Protein AF-A0A4Z1HE55-F1 (afdb_monomer_lite)

Structure (mmCIF, N/CA/C/O backbone):
data_AF-A0A4Z1HE55-F1
#
_entry.id   AF-A0A4Z1HE55-F1
#
loop_
_atom_site.group_PDB
_atom_site.id
_atom_site.type_symbol
_atom_site.label_atom_id
_atom_site.label_alt_id
_atom_site.label_comp_id
_atom_site.label_asym_id
_atom_site.label_entity_id
_atom_site.label_seq_id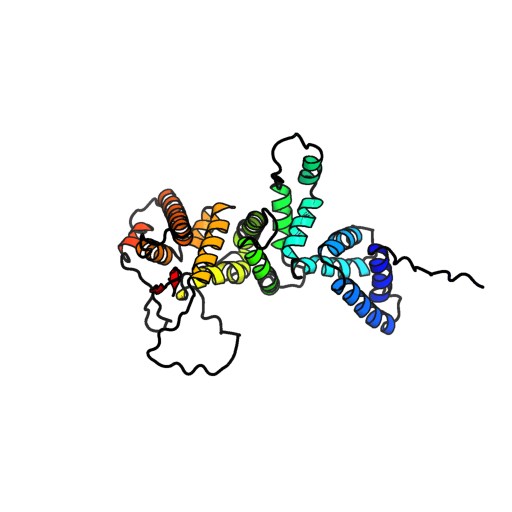
_atom_site.pdbx_PDB_ins_code
_atom_site.Cartn_x
_atom_site.Cartn_y
_atom_site.Cartn_z
_atom_site.occupancy
_atom_site.B_iso_or_equiv
_atom_site.auth_seq_id
_atom_site.auth_comp_id
_atom_site.auth_asym_id
_atom_site.auth_atom_id
_atom_site.pdbx_PDB_model_num
ATOM 1 N N . MET A 1 1 ? -63.842 1.665 11.782 1.00 36.66 1 MET A N 1
ATOM 2 C CA . MET A 1 1 ? -62.746 0.787 11.315 1.00 36.66 1 MET A CA 1
ATOM 3 C C . MET A 1 1 ? -61.442 1.385 11.819 1.00 36.66 1 MET A C 1
ATOM 5 O O . MET A 1 1 ? -61.295 2.591 11.666 1.00 36.66 1 MET A O 1
ATOM 9 N N . PRO A 1 2 ? -60.587 0.616 12.509 1.00 34.66 2 PRO A N 1
ATOM 10 C CA . PRO A 1 2 ? -59.505 1.168 13.316 1.00 34.66 2 PRO A CA 1
ATOM 11 C C . PRO A 1 2 ? -58.275 1.551 12.484 1.00 34.66 2 PRO A C 1
ATOM 13 O O . PRO A 1 2 ? -57.963 0.926 11.470 1.00 34.66 2 PRO A O 1
ATOM 16 N N . GLU A 1 3 ? -57.588 2.583 12.969 1.00 33.12 3 GLU A N 1
ATOM 17 C CA . GLU A 1 3 ? -56.301 3.097 12.512 1.00 33.12 3 GLU A CA 1
ATOM 18 C C . GLU A 1 3 ? -55.190 2.052 12.688 1.00 33.12 3 GLU A C 1
ATOM 20 O O . GLU A 1 3 ? -54.968 1.523 13.777 1.00 33.12 3 GLU A O 1
ATOM 25 N N . LYS A 1 4 ? -54.437 1.781 11.618 1.00 32.84 4 LYS A N 1
ATOM 26 C CA . LYS A 1 4 ? -53.148 1.085 11.703 1.00 32.84 4 LYS A CA 1
ATOM 27 C C . LYS A 1 4 ? -52.066 2.110 12.044 1.00 32.84 4 LYS A C 1
ATOM 29 O O . LYS A 1 4 ? -51.506 2.748 11.155 1.00 32.84 4 LYS A O 1
ATOM 34 N N . GLN A 1 5 ? -51.753 2.240 13.331 1.00 34.44 5 GLN A N 1
ATOM 35 C CA . GLN A 1 5 ? -50.502 2.849 13.781 1.00 34.44 5 GLN A CA 1
ATOM 36 C C . GLN A 1 5 ? -49.330 1.979 13.310 1.00 34.44 5 GLN A C 1
ATOM 38 O O . GLN A 1 5 ? -49.052 0.905 13.841 1.00 34.44 5 GLN A O 1
ATOM 43 N N . SER A 1 6 ? -48.648 2.441 12.264 1.00 32.62 6 SER A N 1
ATOM 44 C CA . SER A 1 6 ? -47.339 1.934 11.863 1.00 32.62 6 SER A CA 1
ATOM 45 C C . SER A 1 6 ? -46.313 2.387 12.903 1.00 32.62 6 SER A C 1
ATOM 47 O O . SER A 1 6 ? -45.749 3.476 12.780 1.00 32.62 6 SER A O 1
ATOM 49 N N . ASN A 1 7 ? -46.050 1.547 13.906 1.00 32.25 7 ASN A N 1
ATOM 50 C CA . ASN A 1 7 ? -44.897 1.676 14.797 1.00 32.25 7 ASN A CA 1
ATOM 51 C C . ASN A 1 7 ? -43.603 1.561 13.976 1.00 32.25 7 ASN A C 1
ATOM 53 O O . ASN A 1 7 ? -43.035 0.485 13.816 1.00 32.25 7 ASN A O 1
ATOM 57 N N . ARG A 1 8 ? -43.133 2.688 13.434 1.00 35.72 8 ARG A N 1
ATOM 58 C CA . ARG A 1 8 ? -41.744 2.848 13.006 1.00 35.72 8 ARG A CA 1
ATOM 59 C C . ARG A 1 8 ? -40.913 2.978 14.276 1.00 35.72 8 ARG A C 1
ATOM 61 O O . ARG A 1 8 ? -40.770 4.073 14.808 1.00 35.72 8 ARG A O 1
ATOM 68 N N . THR A 1 9 ? -40.394 1.864 14.780 1.00 37.69 9 THR A N 1
ATOM 69 C CA . THR A 1 9 ? -39.290 1.874 15.741 1.00 37.69 9 THR A CA 1
ATOM 70 C C . THR A 1 9 ? -38.127 2.612 15.087 1.00 37.69 9 THR A C 1
ATOM 72 O O . THR A 1 9 ? -37.458 2.087 14.198 1.00 37.69 9 THR A O 1
ATOM 75 N N . ALA A 1 10 ? -37.941 3.880 15.456 1.00 48.34 10 ALA A N 1
ATOM 76 C CA . ALA A 1 10 ? -36.788 4.659 15.041 1.00 48.34 10 ALA A CA 1
ATOM 77 C C . ALA A 1 10 ? -35.549 3.923 15.557 1.00 48.34 10 ALA A C 1
ATOM 79 O O . ALA A 1 10 ? -35.371 3.786 16.767 1.00 48.34 10 ALA A O 1
ATOM 80 N N . GLN A 1 11 ? -34.749 3.365 14.647 1.00 51.00 11 GLN A N 1
ATOM 81 C CA . GLN A 1 11 ? -33.515 2.699 15.040 1.00 51.00 11 GLN A CA 1
ATOM 82 C C . GLN A 1 11 ? -32.640 3.711 15.790 1.00 51.00 11 GLN A C 1
ATOM 84 O O . GLN A 1 11 ? -32.494 4.841 15.310 1.00 51.00 11 GLN A O 1
ATOM 89 N N . PRO A 1 12 ? -32.085 3.343 16.957 1.00 67.81 12 PRO A N 1
ATOM 90 C CA . PRO A 1 12 ? -31.245 4.255 17.713 1.00 67.81 12 PRO A CA 1
ATOM 91 C C . PRO A 1 12 ? -30.028 4.676 16.871 1.00 67.81 12 PRO A C 1
ATOM 93 O O . PRO A 1 12 ? -29.576 3.890 16.027 1.00 67.81 12 PRO A O 1
ATOM 96 N N . PRO A 1 13 ? -29.495 5.896 17.068 1.00 85.75 13 PRO A N 1
ATOM 97 C CA . PRO A 1 13 ? -28.251 6.342 16.449 1.00 85.75 13 PRO A CA 1
ATOM 98 C C . PRO A 1 13 ? -27.149 5.282 16.557 1.00 85.75 13 PRO A C 1
ATOM 100 O O . PRO A 1 13 ? -27.049 4.580 17.560 1.00 85.75 13 PRO A O 1
ATOM 103 N N . LEU A 1 14 ? -26.287 5.173 15.541 1.00 89.19 14 LEU A N 1
ATOM 104 C CA . LEU A 1 14 ? -25.242 4.139 15.498 1.00 89.19 14 LEU A CA 1
ATOM 105 C C . LEU A 1 14 ? -24.336 4.166 16.745 1.00 89.19 14 LEU A C 1
ATOM 107 O O . LEU A 1 14 ? -23.939 3.119 17.242 1.00 89.19 14 LEU A O 1
ATOM 111 N N . VAL A 1 15 ? -24.068 5.358 17.286 1.00 90.88 15 VAL A N 1
ATOM 112 C CA . VAL A 1 15 ? -23.332 5.554 18.547 1.00 90.88 15 VAL A CA 1
ATOM 113 C C . VAL A 1 15 ? -24.008 4.820 19.710 1.00 90.88 15 VAL A C 1
ATOM 115 O O . VAL A 1 15 ? -23.344 4.090 20.443 1.00 90.88 15 VAL A O 1
ATOM 118 N N . ASP A 1 16 ? -25.325 4.960 19.845 1.00 90.25 16 ASP A N 1
ATOM 119 C CA . ASP A 1 16 ? -26.099 4.358 20.932 1.00 90.25 16 ASP A CA 1
ATOM 120 C C . ASP A 1 16 ? -26.166 2.833 20.787 1.00 90.25 16 ASP A C 1
ATOM 122 O O . ASP A 1 16 ? -26.069 2.115 21.782 1.00 90.25 16 ASP A O 1
ATOM 126 N N . GLN A 1 17 ? -26.230 2.325 19.550 1.00 91.00 17 GLN A N 1
ATOM 127 C CA . GLN A 1 17 ? -26.130 0.886 19.274 1.00 91.00 17 GLN A CA 1
ATOM 128 C C . GLN A 1 17 ? -24.781 0.317 19.732 1.00 91.00 17 GLN A C 1
ATOM 130 O O . GLN A 1 17 ? -24.746 -0.710 20.410 1.00 91.00 17 GLN A O 1
ATOM 135 N N . PHE A 1 18 ? -23.675 1.003 19.419 1.00 91.38 18 PHE A N 1
ATOM 136 C CA . PHE A 1 18 ? -22.338 0.599 19.866 1.00 91.38 18 PHE A CA 1
ATOM 137 C C . PHE A 1 18 ? -22.200 0.619 21.390 1.00 91.38 18 PHE A C 1
ATOM 139 O O . PHE A 1 18 ? -21.571 -0.277 21.950 1.00 91.38 18 PHE A O 1
ATOM 146 N N . LEU A 1 19 ? -22.794 1.601 22.070 1.00 92.00 19 LEU A N 1
ATOM 147 C CA . LEU A 1 19 ? -22.779 1.673 23.532 1.00 92.00 19 LEU A CA 1
ATOM 148 C C . LEU A 1 19 ? -23.608 0.552 24.169 1.00 92.00 19 LEU A C 1
ATOM 150 O O . LEU A 1 19 ? -23.139 -0.100 25.101 1.00 92.00 19 LEU A O 1
ATOM 154 N N . GLN A 1 20 ? -24.815 0.300 23.658 1.00 91.31 20 GLN A N 1
ATOM 155 C CA . GLN A 1 20 ? -25.715 -0.721 24.192 1.00 91.31 20 GLN A CA 1
ATOM 156 C C . GLN A 1 20 ? -25.152 -2.133 23.993 1.00 91.31 20 GLN A C 1
ATOM 158 O O . GLN A 1 20 ? -25.013 -2.886 24.959 1.00 91.31 20 GLN A O 1
ATOM 163 N N . ILE A 1 21 ? -24.794 -2.481 22.754 1.00 92.06 21 ILE A N 1
ATOM 164 C CA . ILE A 1 21 ? -24.261 -3.807 22.411 1.00 92.06 21 ILE A CA 1
ATOM 165 C C . ILE A 1 21 ? -22.859 -3.976 23.003 1.00 92.06 21 ILE A C 1
ATOM 167 O O . ILE A 1 21 ? -22.543 -5.027 23.554 1.00 92.06 21 ILE A O 1
ATOM 171 N N . GLY A 1 22 ? -22.035 -2.924 22.970 1.00 90.81 22 GLY A N 1
ATOM 172 C CA . GLY A 1 22 ? -20.707 -2.926 23.578 1.00 90.81 22 GLY A CA 1
ATOM 173 C C . GLY A 1 22 ? -20.751 -3.192 25.081 1.00 90.81 22 GLY A C 1
ATOM 174 O O . GLY A 1 22 ? -19.957 -3.989 25.579 1.00 90.81 22 GLY A O 1
ATOM 175 N N . LYS A 1 23 ? -21.715 -2.603 25.803 1.00 91.56 23 LYS A N 1
ATOM 176 C CA . LYS A 1 23 ? -21.931 -2.922 27.217 1.00 91.56 23 LYS A CA 1
ATOM 177 C C . LYS A 1 23 ? -22.307 -4.385 27.405 1.00 91.56 23 LYS A C 1
ATOM 179 O O . LYS A 1 23 ? -21.639 -5.079 28.159 1.00 91.56 23 LYS A O 1
ATOM 184 N N . ALA A 1 24 ? -23.295 -4.878 26.664 1.00 90.94 24 ALA A N 1
ATOM 185 C CA . ALA A 1 24 ? -23.709 -6.276 26.750 1.00 90.94 24 ALA A CA 1
ATOM 186 C C . ALA A 1 24 ? -22.567 -7.275 26.444 1.00 90.94 24 ALA A C 1
ATOM 188 O O . ALA A 1 24 ? -22.500 -8.343 27.048 1.00 90.94 24 ALA A O 1
ATOM 189 N N . ALA A 1 25 ? -21.645 -6.915 25.547 1.00 91.56 25 ALA A N 1
ATOM 190 C CA . ALA A 1 25 ? -20.557 -7.774 25.079 1.00 91.56 25 ALA A CA 1
ATOM 191 C C . ALA A 1 25 ? -19.297 -7.782 25.968 1.00 91.56 25 ALA A C 1
ATOM 193 O O . ALA A 1 25 ? -18.561 -8.777 25.983 1.00 91.56 25 ALA A O 1
ATOM 194 N N . PHE A 1 26 ? -19.004 -6.679 26.667 1.00 92.00 26 PHE A N 1
ATOM 195 C CA . PHE A 1 26 ? -17.701 -6.480 27.318 1.00 92.00 26 PHE A CA 1
ATOM 196 C C . PHE A 1 26 ? -17.766 -6.051 28.790 1.00 92.00 26 PHE A C 1
ATOM 198 O O . PHE A 1 26 ? -16.720 -6.047 29.442 1.00 92.00 26 PHE A O 1
ATOM 205 N N . ASP A 1 27 ? -18.946 -5.743 29.332 1.00 91.81 27 ASP A N 1
ATOM 206 C CA . ASP A 1 27 ? -19.104 -5.399 30.748 1.00 91.81 27 ASP A CA 1
ATOM 207 C C . ASP A 1 27 ? -18.771 -6.618 31.641 1.00 91.81 27 ASP A C 1
ATOM 209 O O . ASP A 1 27 ? -19.339 -7.701 31.445 1.00 91.81 27 ASP A O 1
ATOM 213 N N . PRO A 1 28 ? -17.830 -6.501 32.600 1.00 90.00 28 PRO A N 1
ATOM 214 C CA . PRO A 1 28 ? -17.488 -7.579 33.525 1.00 90.00 28 PRO A CA 1
ATOM 215 C C . PRO A 1 28 ? -18.639 -8.052 34.419 1.00 90.00 28 PRO A C 1
ATOM 217 O O . PRO A 1 28 ? -18.587 -9.185 34.892 1.00 90.00 28 PRO A O 1
ATOM 220 N N . GLU A 1 29 ? -19.652 -7.213 34.653 1.00 90.94 29 GLU A N 1
ATOM 221 C CA . GLU A 1 29 ? -20.776 -7.519 35.548 1.00 90.94 29 GLU A CA 1
ATOM 222 C C . GLU A 1 29 ? -21.848 -8.406 34.891 1.00 90.94 29 GLU A C 1
ATOM 224 O O . GLU A 1 29 ? -22.712 -8.961 35.572 1.00 90.94 29 GLU A O 1
ATOM 229 N N . ILE A 1 30 ? -21.802 -8.567 33.565 1.00 90.06 30 ILE A N 1
ATOM 230 C CA . ILE A 1 30 ? -22.794 -9.326 32.797 1.00 90.06 30 ILE A CA 1
ATOM 231 C C . ILE A 1 30 ? -22.394 -10.813 32.708 1.00 90.06 30 ILE A C 1
ATOM 233 O O . ILE A 1 30 ? -21.218 -11.117 32.486 1.00 90.06 30 ILE A O 1
ATOM 237 N N . PRO A 1 31 ? -23.351 -11.764 32.819 1.00 92.44 31 PRO A N 1
ATOM 238 C CA . PRO A 1 31 ? -23.066 -13.196 32.703 1.00 92.44 31 PRO A CA 1
ATOM 239 C C . PRO A 1 31 ? -22.387 -13.590 31.383 1.00 92.44 31 PRO A C 1
ATOM 241 O O . PRO A 1 31 ? -22.786 -13.138 30.310 1.00 92.44 31 PRO A O 1
ATOM 244 N N . GLU A 1 32 ? -21.418 -14.512 31.449 1.00 88.31 32 GLU A N 1
ATOM 245 C CA . GLU A 1 32 ? -20.580 -14.911 30.304 1.00 88.31 32 GLU A CA 1
ATOM 246 C C . GLU A 1 32 ? -21.374 -15.389 29.082 1.00 88.31 32 GLU A C 1
ATOM 248 O O . GLU A 1 32 ? -21.048 -15.023 27.955 1.00 88.31 32 GLU A O 1
ATOM 253 N N . ALA A 1 33 ? -22.452 -16.148 29.293 1.00 88.19 33 ALA A N 1
ATOM 254 C CA . ALA A 1 33 ? -23.300 -16.633 28.204 1.00 88.19 33 ALA A CA 1
ATOM 255 C C . ALA A 1 33 ? -23.904 -15.479 27.380 1.00 88.19 33 ALA A C 1
ATOM 257 O O . ALA A 1 33 ? -23.914 -15.528 26.150 1.00 88.19 33 ALA A O 1
ATOM 258 N N . THR A 1 34 ? -24.345 -14.412 28.052 1.00 88.75 34 THR A N 1
ATOM 259 C CA . THR A 1 34 ? -24.868 -13.205 27.401 1.00 88.75 34 THR A CA 1
ATOM 260 C C . THR A 1 34 ? -23.749 -12.435 26.705 1.00 88.75 34 THR A C 1
ATOM 262 O O . THR A 1 34 ? -23.940 -11.976 25.582 1.00 88.75 34 THR A O 1
ATOM 265 N N . ARG A 1 35 ? -22.554 -12.356 27.310 1.00 89.56 35 ARG A N 1
ATOM 266 C CA . ARG A 1 35 ? -21.398 -11.676 26.698 1.00 89.56 35 ARG A CA 1
ATOM 267 C C . ARG A 1 35 ? -20.973 -12.321 25.387 1.00 89.56 35 ARG A C 1
ATOM 269 O O . ARG A 1 35 ? -20.704 -11.606 24.426 1.00 89.56 35 ARG A O 1
ATOM 276 N N . ILE A 1 36 ? -20.931 -13.653 25.324 1.00 89.38 36 ILE A N 1
ATOM 277 C CA . ILE A 1 36 ? -20.577 -14.381 24.096 1.00 89.38 36 ILE A CA 1
ATOM 278 C C . ILE A 1 36 ? -21.577 -14.053 22.980 1.00 89.38 36 ILE A C 1
ATOM 280 O O . ILE A 1 36 ? -21.164 -13.671 21.885 1.00 89.38 36 ILE A O 1
ATOM 284 N N . GLN A 1 37 ? -22.880 -14.115 23.267 1.00 91.38 37 GLN A N 1
ATOM 285 C CA . GLN A 1 37 ? -23.918 -13.773 22.293 1.00 91.38 37 GLN A CA 1
ATOM 286 C C . GLN A 1 37 ? -23.811 -12.311 21.833 1.00 91.38 37 GLN A C 1
ATOM 288 O O . GLN A 1 37 ? -23.800 -12.028 20.634 1.00 91.38 37 GLN A O 1
ATOM 293 N N . SER A 1 38 ? -23.651 -11.374 22.767 1.00 90.88 38 SER A N 1
ATOM 294 C CA . SER A 1 38 ? -23.535 -9.952 22.441 1.00 90.88 38 SER A CA 1
ATOM 295 C C . SER A 1 38 ? -22.227 -9.599 21.726 1.00 90.88 38 SER A C 1
ATOM 297 O O . SER A 1 38 ? -22.196 -8.628 20.974 1.00 90.88 38 SER A O 1
ATOM 299 N N . ARG A 1 39 ? -21.155 -10.392 21.867 1.00 92.19 39 ARG A N 1
ATOM 300 C CA . ARG A 1 39 ? -19.946 -10.255 21.032 1.00 92.19 39 ARG A CA 1
ATOM 301 C C . ARG A 1 39 ? -20.218 -10.597 19.571 1.00 92.19 39 ARG A C 1
ATOM 303 O O . ARG A 1 39 ? -19.709 -9.906 18.692 1.00 92.19 39 ARG A O 1
ATOM 310 N N . HIS A 1 40 ? -21.034 -11.614 19.299 1.00 92.94 40 HIS A N 1
ATOM 311 C CA . HIS A 1 40 ? -21.468 -11.898 17.931 1.00 92.94 40 HIS A CA 1
ATOM 312 C C . HIS A 1 40 ? -22.310 -10.749 17.366 1.00 92.94 40 HIS A C 1
ATOM 314 O O . HIS A 1 40 ? -22.080 -10.322 16.239 1.00 92.94 40 HIS A O 1
ATOM 320 N N . GLU A 1 41 ? -23.221 -10.184 18.160 1.00 92.56 41 GLU A N 1
ATOM 321 C CA . GLU A 1 41 ? -24.002 -9.005 17.758 1.00 92.56 41 GLU A CA 1
ATOM 322 C C . GLU A 1 41 ? -23.120 -7.773 17.511 1.00 92.56 41 GLU A C 1
ATOM 324 O O . GLU A 1 41 ? -23.339 -7.041 16.547 1.00 92.56 41 GLU A O 1
ATOM 329 N N . PHE A 1 42 ? -22.084 -7.574 18.330 1.00 93.19 42 PHE A N 1
ATOM 330 C CA . PHE A 1 42 ? -21.103 -6.505 18.158 1.00 93.19 42 PHE A CA 1
ATOM 331 C C . PHE A 1 42 ? -20.327 -6.648 16.842 1.00 93.19 42 PHE A C 1
ATOM 333 O O . PHE A 1 42 ? -20.209 -5.685 16.083 1.00 93.19 42 PHE A O 1
ATOM 340 N N . ASN A 1 43 ? -19.853 -7.857 16.530 1.00 93.31 43 ASN A N 1
ATOM 341 C CA . ASN A 1 43 ? -19.163 -8.135 15.270 1.00 93.31 43 ASN A CA 1
ATOM 342 C C . ASN A 1 43 ? -20.099 -7.955 14.068 1.00 93.31 43 ASN A C 1
ATOM 344 O O . ASN A 1 43 ? -19.730 -7.290 13.101 1.00 93.31 43 ASN A O 1
ATOM 348 N N . ASN A 1 44 ? -21.345 -8.425 14.168 1.00 93.81 44 ASN A N 1
ATOM 349 C CA . ASN A 1 44 ? -22.362 -8.209 13.139 1.00 93.81 44 ASN A CA 1
ATOM 350 C C . ASN A 1 44 ? -22.637 -6.713 12.914 1.00 93.81 44 ASN A C 1
ATOM 352 O O . ASN A 1 44 ? -22.830 -6.280 11.778 1.00 93.81 44 ASN A O 1
ATOM 356 N N . LEU A 1 45 ? -22.646 -5.895 13.973 1.00 93.12 45 LEU A N 1
ATOM 357 C CA . LEU A 1 45 ? -22.811 -4.445 13.848 1.00 93.12 45 LEU A CA 1
ATOM 358 C C . LEU A 1 45 ? -21.657 -3.817 13.053 1.00 93.12 45 LEU A C 1
ATOM 360 O O . LEU A 1 45 ? -21.890 -2.938 12.221 1.00 93.12 45 LEU A O 1
ATOM 364 N N . ILE A 1 46 ? -20.424 -4.275 13.273 1.00 93.25 46 ILE A N 1
ATOM 365 C CA . ILE A 1 46 ? -19.250 -3.820 12.523 1.00 93.25 46 ILE A CA 1
ATOM 366 C C . ILE A 1 46 ? -19.358 -4.251 11.058 1.00 93.25 46 ILE A C 1
ATOM 368 O O . ILE A 1 46 ? -19.211 -3.416 10.165 1.00 93.25 46 ILE A O 1
ATOM 372 N N . GLU A 1 47 ? -19.635 -5.524 10.789 1.00 91.81 47 GLU A N 1
ATOM 373 C CA . GLU A 1 47 ? -19.692 -6.075 9.429 1.00 91.81 47 GLU A CA 1
ATOM 374 C C . GLU A 1 47 ? -20.770 -5.400 8.570 1.00 91.81 47 GLU A C 1
ATOM 376 O O . GLU A 1 47 ? -20.499 -5.027 7.427 1.00 91.81 47 GLU A O 1
ATOM 381 N N . ASN A 1 48 ? -21.944 -5.130 9.147 1.00 92.25 48 ASN A N 1
ATOM 382 C CA . ASN A 1 48 ? -23.082 -4.526 8.446 1.00 92.25 48 ASN A CA 1
ATOM 383 C C . ASN A 1 48 ? -22.932 -3.024 8.149 1.00 92.25 48 ASN A C 1
ATOM 385 O O . ASN A 1 48 ? -23.735 -2.454 7.407 1.00 92.25 48 ASN A O 1
ATOM 389 N N . ASN A 1 49 ? -21.928 -2.357 8.720 1.00 92.44 49 ASN A N 1
ATOM 390 C CA . ASN A 1 49 ? -21.688 -0.933 8.507 1.00 92.44 49 ASN A CA 1
ATOM 391 C C . ASN A 1 49 ? -20.427 -0.695 7.670 1.00 92.44 49 ASN A C 1
ATOM 393 O O . ASN A 1 49 ? -19.412 -1.369 7.834 1.00 92.44 49 ASN A O 1
ATOM 397 N N . SER A 1 50 ? -20.482 0.301 6.780 1.00 91.31 50 SER A N 1
ATOM 398 C CA . SER A 1 50 ? -19.325 0.701 5.975 1.00 91.31 50 SER A CA 1
ATOM 399 C C . SER A 1 50 ? -18.261 1.398 6.822 1.00 91.31 50 SER A C 1
ATOM 401 O O . SER A 1 50 ? -18.570 2.065 7.815 1.00 91.31 50 SER A O 1
ATOM 403 N N . THR A 1 51 ? -17.004 1.304 6.391 1.00 92.44 51 THR A N 1
ATOM 404 C CA . THR A 1 51 ? -15.863 1.926 7.071 1.00 92.44 51 THR A CA 1
ATOM 405 C C . THR A 1 51 ? -16.048 3.442 7.235 1.00 92.44 51 THR A C 1
ATOM 407 O O . THR A 1 51 ? -15.856 3.949 8.340 1.00 92.44 51 THR A O 1
ATOM 410 N N . LEU A 1 52 ? -16.566 4.148 6.217 1.00 88.69 52 LEU A N 1
ATOM 411 C CA . LEU A 1 52 ? -16.946 5.572 6.312 1.00 88.69 52 LEU A CA 1
ATOM 412 C C . LEU A 1 52 ? -17.933 5.900 7.446 1.00 88.69 52 LEU A C 1
ATOM 414 O O . LEU A 1 52 ? -17.830 6.963 8.053 1.00 88.69 52 LEU A O 1
ATOM 418 N N . LYS A 1 53 ? -18.903 5.021 7.740 1.00 90.75 53 LYS A N 1
ATOM 419 C CA . LYS A 1 53 ? -19.881 5.244 8.824 1.00 90.75 53 LYS A CA 1
ATOM 420 C C . LYS A 1 53 ? -19.297 4.924 10.196 1.00 90.75 53 LYS A C 1
ATOM 422 O O . LYS A 1 53 ? -19.641 5.577 11.179 1.00 90.75 53 LYS A O 1
ATOM 427 N N . LEU A 1 54 ? -18.431 3.916 10.261 1.00 93.25 54 LEU A N 1
ATOM 428 C CA . LEU A 1 54 ? -17.823 3.456 11.505 1.00 93.25 54 LEU A CA 1
ATOM 429 C C . LEU A 1 54 ? -16.739 4.402 12.009 1.00 93.25 54 LEU A C 1
ATOM 431 O O . LEU A 1 54 ? -16.663 4.633 13.213 1.00 93.25 54 LEU A O 1
ATOM 435 N N . MET A 1 55 ? -15.928 4.972 11.113 1.00 91.94 55 MET A N 1
ATOM 436 C CA . MET A 1 55 ? -14.771 5.784 11.499 1.00 91.94 55 MET A CA 1
ATOM 437 C C . MET A 1 55 ? -15.139 6.946 12.436 1.00 91.94 55 MET A C 1
ATOM 439 O O . MET A 1 55 ? -14.535 7.037 13.505 1.00 91.94 55 MET A O 1
ATOM 443 N N . PRO A 1 56 ? -16.141 7.801 12.128 1.00 91.69 56 PRO A N 1
ATOM 444 C CA . PRO A 1 56 ? -16.496 8.921 12.999 1.00 91.69 56 PRO A CA 1
ATOM 445 C C . PRO A 1 56 ? -17.051 8.461 14.351 1.00 91.69 56 PRO A C 1
ATOM 447 O O . PRO A 1 56 ? -16.726 9.052 15.379 1.00 91.69 56 PRO A O 1
ATOM 450 N N . VAL A 1 57 ? -17.857 7.392 14.355 1.00 93.25 57 VAL A N 1
ATOM 451 C CA . VAL A 1 57 ? -18.477 6.836 15.568 1.00 93.25 57 VAL A CA 1
ATOM 452 C C . VAL A 1 57 ? -17.420 6.245 16.493 1.00 93.25 57 VAL A C 1
ATOM 454 O O . VAL A 1 57 ? -17.351 6.611 17.664 1.00 93.25 57 VAL A O 1
ATOM 457 N N . LEU A 1 58 ? -16.558 5.375 15.970 1.00 93.00 58 LEU A N 1
ATOM 458 C CA . LEU A 1 58 ? -15.502 4.747 16.756 1.00 93.00 58 LEU A CA 1
ATOM 459 C C . LEU A 1 58 ? -14.458 5.773 17.206 1.00 93.00 58 LEU A C 1
ATOM 461 O O . LEU A 1 58 ? -14.047 5.747 18.363 1.00 93.00 58 LEU A O 1
ATOM 465 N N . ASN A 1 59 ? -14.078 6.724 16.345 1.00 92.25 59 ASN A N 1
ATOM 466 C CA . ASN A 1 59 ? -13.153 7.796 16.714 1.00 92.25 59 ASN A CA 1
ATOM 467 C C . ASN A 1 59 ? -13.709 8.678 17.844 1.00 92.25 59 ASN A C 1
ATOM 469 O O . ASN A 1 59 ? -12.954 9.079 18.726 1.00 92.25 59 ASN A O 1
ATOM 473 N N . LEU A 1 60 ? -15.021 8.951 17.854 1.00 91.88 60 LEU A N 1
ATOM 474 C CA . LEU A 1 60 ? -15.682 9.655 18.955 1.00 91.88 60 LEU A CA 1
ATOM 475 C C . LEU A 1 60 ? -15.644 8.830 20.248 1.00 91.88 60 LEU A C 1
ATOM 477 O O . LEU A 1 60 ? -15.233 9.343 21.285 1.00 91.88 60 LEU A O 1
ATOM 481 N N . LEU A 1 61 ? -16.049 7.558 20.192 1.00 91.94 61 LEU A N 1
ATOM 482 C CA . LEU A 1 61 ? -16.148 6.689 21.370 1.00 91.94 61 LEU A CA 1
ATOM 483 C C . LEU A 1 61 ? -14.784 6.347 21.989 1.00 91.94 61 LEU A C 1
ATOM 485 O O . LEU A 1 61 ? -14.693 6.105 23.189 1.00 91.94 61 LEU A O 1
ATOM 489 N N . VAL A 1 62 ? -13.714 6.365 21.194 1.00 92.31 62 VAL A N 1
ATOM 490 C CA . VAL A 1 62 ? -12.335 6.140 21.649 1.00 92.31 62 VAL A CA 1
ATOM 491 C C . VAL A 1 62 ? -11.717 7.384 22.304 1.00 92.31 62 VAL A C 1
ATOM 493 O O . VAL A 1 62 ? -10.643 7.292 22.899 1.00 92.31 62 VAL A O 1
ATOM 496 N N . GLN A 1 63 ? -12.348 8.561 22.281 1.00 90.38 63 GLN A N 1
ATOM 497 C CA . GLN A 1 63 ? -11.817 9.717 23.019 1.00 90.38 63 GLN A CA 1
ATOM 498 C C . GLN A 1 63 ? -11.745 9.435 24.533 1.00 90.38 63 GLN A C 1
ATOM 500 O O . GLN A 1 63 ? -12.513 8.611 25.039 1.00 90.38 63 GLN A O 1
ATOM 505 N N . PRO A 1 64 ? -10.781 10.024 25.268 1.00 88.19 64 PRO A N 1
ATOM 506 C CA . PRO A 1 64 ? -10.713 9.901 26.727 1.00 88.19 64 PRO A CA 1
ATOM 507 C C . PRO A 1 64 ? -12.070 10.191 27.381 1.00 88.19 64 PRO A C 1
ATOM 509 O O . PRO A 1 64 ? -12.818 11.039 26.901 1.00 88.19 64 PRO A O 1
ATOM 512 N N . ASP A 1 65 ? -12.398 9.436 28.428 1.00 87.69 65 ASP A N 1
ATOM 513 C CA . ASP A 1 65 ? -13.583 9.627 29.280 1.00 87.69 65 ASP A CA 1
ATOM 514 C C . ASP A 1 65 ? -14.964 9.496 28.603 1.00 87.69 65 ASP A C 1
ATOM 516 O O . ASP A 1 65 ? -15.991 9.746 29.231 1.00 87.69 65 ASP A O 1
ATOM 520 N N . ARG A 1 66 ? -15.035 9.057 27.336 1.00 88.56 66 ARG A N 1
ATOM 521 C CA . ARG A 1 66 ? -16.314 8.803 26.640 1.00 88.56 66 ARG A CA 1
ATOM 522 C C . ARG A 1 66 ? -16.937 7.451 26.961 1.00 88.56 66 ARG A C 1
ATOM 524 O O . ARG A 1 66 ? -18.157 7.322 26.953 1.00 88.56 66 ARG A O 1
ATOM 531 N N . VAL A 1 67 ? -16.101 6.447 27.201 1.00 91.50 67 VAL A N 1
ATOM 532 C CA . VAL A 1 67 ? -16.510 5.068 27.483 1.00 91.50 67 VAL A CA 1
ATOM 533 C C . VAL A 1 67 ? -15.637 4.480 28.583 1.00 91.50 67 VAL A C 1
ATOM 535 O O . VAL A 1 67 ? -14.511 4.925 28.809 1.00 91.50 67 VAL A O 1
ATOM 538 N N . GLN A 1 68 ? -16.150 3.448 29.246 1.00 90.62 68 GLN A N 1
ATOM 539 C CA . GLN A 1 68 ? -15.423 2.723 30.285 1.00 90.62 68 GLN A CA 1
ATOM 540 C C . GLN A 1 68 ? -14.202 1.996 29.692 1.00 90.62 68 GLN A C 1
ATOM 542 O O . GLN A 1 68 ? -14.219 1.561 28.536 1.00 90.62 68 GLN A O 1
ATOM 547 N N . THR A 1 69 ? -13.134 1.844 30.479 1.00 89.00 69 THR A N 1
ATOM 548 C CA . THR A 1 69 ? -11.829 1.346 29.999 1.00 89.00 69 THR A CA 1
ATOM 549 C C . THR A 1 69 ? -11.908 -0.038 29.349 1.00 89.00 69 THR A C 1
ATOM 551 O O . THR A 1 69 ? -11.230 -0.281 28.352 1.00 89.00 69 THR A O 1
ATOM 554 N N . TRP A 1 70 ? -12.769 -0.926 29.857 1.00 91.25 70 TRP A N 1
ATOM 555 C CA . TRP A 1 70 ? -12.974 -2.268 29.298 1.00 91.25 70 TRP A CA 1
ATOM 556 C C . TRP A 1 70 ? -13.632 -2.255 27.910 1.00 91.25 70 TRP A C 1
ATOM 558 O O . TRP A 1 70 ? -13.357 -3.149 27.117 1.00 91.25 70 TRP A O 1
ATOM 568 N N . LEU A 1 71 ? -14.438 -1.237 27.579 1.00 92.12 71 LEU A N 1
ATOM 569 C CA . LEU A 1 71 ? -15.047 -1.073 26.250 1.00 92.12 71 LEU A CA 1
ATOM 570 C C . LEU A 1 71 ? -14.115 -0.337 25.289 1.00 92.12 71 LEU A C 1
ATOM 572 O O . LEU A 1 71 ? -14.094 -0.599 24.087 1.00 92.12 71 LEU A O 1
ATOM 576 N N . ARG A 1 72 ? -13.318 0.588 25.831 1.00 93.19 72 ARG A N 1
ATOM 577 C CA . ARG A 1 72 ? -12.366 1.393 25.066 1.00 93.19 72 ARG A CA 1
ATOM 578 C C . ARG A 1 72 ? -11.382 0.520 24.286 1.00 93.19 72 ARG A C 1
ATOM 580 O O . ARG A 1 72 ? -11.108 0.814 23.127 1.00 93.19 72 ARG A O 1
ATOM 587 N N . VAL A 1 73 ? -10.852 -0.536 24.907 1.00 90.88 73 VAL A N 1
ATOM 588 C CA . VAL A 1 73 ? -9.831 -1.403 24.292 1.00 90.88 73 VAL A CA 1
ATOM 589 C C . VAL A 1 73 ? -10.368 -2.130 23.042 1.00 90.88 73 VAL A C 1
ATOM 591 O O . VAL A 1 73 ? -9.771 -1.945 21.980 1.00 90.88 73 VAL A O 1
ATOM 594 N N . PRO A 1 74 ? -11.505 -2.856 23.092 1.00 91.50 74 PRO A N 1
ATOM 595 C CA . PRO A 1 74 ? -12.133 -3.434 21.899 1.00 91.50 74 PRO A CA 1
ATOM 596 C C . PRO A 1 74 ? -12.468 -2.413 20.804 1.00 91.50 74 PRO A C 1
ATOM 598 O O . PRO A 1 74 ? -12.301 -2.697 19.617 1.00 91.50 74 PRO A O 1
ATOM 601 N N . LEU A 1 75 ? -12.911 -1.204 21.171 1.00 93.69 75 LEU A N 1
ATOM 602 C CA . LEU A 1 75 ? -13.219 -0.152 20.194 1.00 93.69 75 LEU A CA 1
ATOM 603 C C . LEU A 1 75 ? -11.961 0.379 19.494 1.00 93.69 75 LEU A C 1
ATOM 605 O O . LEU A 1 75 ? -11.988 0.589 18.283 1.00 93.69 75 LEU A O 1
ATOM 609 N N . ILE A 1 76 ? -10.850 0.546 20.224 1.00 92.69 76 ILE A N 1
ATOM 610 C CA . ILE A 1 76 ? -9.545 0.906 19.643 1.00 92.69 76 ILE A CA 1
ATOM 611 C C . ILE A 1 76 ? -9.077 -0.176 18.671 1.00 92.69 76 ILE A C 1
ATOM 613 O O . ILE A 1 76 ? -8.638 0.151 17.571 1.00 92.69 76 ILE A O 1
ATOM 617 N N . GLN A 1 77 ? -9.186 -1.449 19.062 1.00 92.31 77 GLN A N 1
ATOM 618 C CA . GLN A 1 77 ? -8.829 -2.581 18.203 1.00 92.31 77 GLN A CA 1
ATOM 619 C C . GLN A 1 77 ? -9.691 -2.613 16.938 1.00 92.31 77 GLN A C 1
ATOM 621 O O . GLN A 1 77 ? -9.182 -2.789 15.839 1.00 92.31 77 GLN A O 1
ATOM 626 N N . THR A 1 78 ? -10.994 -2.372 17.068 1.00 93.12 78 THR A N 1
ATOM 627 C CA . THR A 1 78 ? -11.897 -2.315 15.913 1.00 93.12 78 THR A CA 1
ATOM 628 C C . THR A 1 78 ? -11.522 -1.165 14.976 1.00 93.12 78 THR A C 1
ATOM 630 O O . THR A 1 78 ? -11.428 -1.356 13.765 1.00 93.12 78 THR A O 1
ATOM 633 N N . LEU A 1 79 ? -11.274 0.027 15.530 1.00 93.69 79 LEU A N 1
ATOM 634 C CA . LEU A 1 79 ? -10.896 1.220 14.771 1.00 93.69 79 LEU A CA 1
ATOM 635 C C . LEU A 1 79 ? -9.570 1.029 14.021 1.00 93.69 79 LEU A C 1
ATOM 637 O O . LEU A 1 79 ? -9.456 1.452 12.873 1.00 93.69 79 LEU A O 1
ATOM 641 N N . SER A 1 80 ? -8.580 0.384 14.642 1.00 93.56 80 SER A N 1
ATOM 642 C CA . SER A 1 80 ? -7.260 0.173 14.038 1.00 93.56 80 SER A CA 1
ATOM 643 C C . SER A 1 80 ? -7.264 -0.855 12.902 1.00 93.56 80 SER A C 1
ATOM 645 O O . SER A 1 80 ? -6.407 -0.782 12.026 1.00 93.56 80 SER A O 1
ATOM 647 N N . LEU A 1 81 ? -8.242 -1.766 12.880 1.00 94.81 81 LEU A N 1
ATOM 648 C CA . LEU A 1 81 ? -8.414 -2.774 11.829 1.00 94.81 81 LEU A CA 1
ATOM 649 C C . LEU A 1 81 ? -9.296 -2.299 10.663 1.00 94.81 81 LEU A C 1
ATOM 651 O O . LEU A 1 81 ? -9.318 -2.940 9.613 1.00 94.81 81 LEU A O 1
ATOM 655 N N . LEU A 1 82 ? -9.994 -1.164 10.796 1.00 95.12 82 LEU A N 1
ATOM 656 C CA . LEU A 1 82 ? -10.837 -0.620 9.723 1.00 95.12 82 LEU A CA 1
ATOM 657 C C . LEU A 1 82 ? -10.117 -0.440 8.372 1.00 95.12 82 LEU A C 1
ATOM 659 O O . LEU A 1 82 ? -10.741 -0.758 7.355 1.00 95.12 82 LEU A O 1
ATOM 663 N N . PRO A 1 83 ? -8.840 -0.004 8.301 1.00 96.06 83 PRO A N 1
ATOM 664 C CA . PRO A 1 83 ? -8.152 0.141 7.019 1.00 96.06 83 PRO A CA 1
ATOM 665 C C . PRO A 1 83 ? -8.002 -1.170 6.229 1.00 96.06 83 PRO A C 1
ATOM 667 O O . PRO A 1 83 ? -7.866 -1.132 5.009 1.00 96.06 83 PRO A O 1
ATOM 670 N N . MET A 1 84 ? -8.065 -2.331 6.893 1.00 95.00 84 MET A N 1
ATOM 671 C CA . MET A 1 84 ? -7.962 -3.647 6.244 1.00 95.00 84 MET A CA 1
ATOM 672 C C . MET A 1 84 ? -9.248 -4.070 5.529 1.00 95.00 84 MET A C 1
ATOM 674 O O . MET A 1 84 ? -9.233 -5.002 4.728 1.00 95.00 84 MET A O 1
ATOM 678 N N . ARG A 1 85 ? -10.374 -3.406 5.807 1.00 95.00 85 ARG A N 1
ATOM 679 C CA . ARG A 1 85 ? -11.644 -3.684 5.129 1.00 95.00 85 ARG A CA 1
ATOM 680 C C . ARG A 1 85 ? -11.584 -3.233 3.665 1.00 95.00 85 ARG A C 1
ATOM 682 O O . ARG A 1 85 ? -10.770 -2.372 3.333 1.00 95.00 85 ARG A O 1
ATOM 689 N N . PRO A 1 86 ? -12.464 -3.742 2.784 1.00 92.88 86 PRO A N 1
ATOM 690 C CA . PRO A 1 86 ? -12.579 -3.233 1.420 1.00 92.88 86 PRO A CA 1
ATOM 691 C C . PRO A 1 86 ? -12.787 -1.713 1.408 1.00 92.88 86 PRO A C 1
ATOM 693 O O . PRO A 1 86 ? -13.627 -1.209 2.153 1.00 92.88 86 PRO A O 1
ATOM 696 N N . ARG A 1 87 ? -12.011 -0.998 0.581 1.00 92.62 87 ARG A N 1
ATOM 697 C CA . ARG A 1 87 ? -11.916 0.479 0.546 1.00 92.62 87 ARG A CA 1
ATOM 698 C C . ARG A 1 87 ? -11.459 1.151 1.850 1.00 92.62 87 ARG A C 1
ATOM 700 O O . ARG A 1 87 ? -11.392 2.375 1.902 1.00 92.62 87 ARG A O 1
ATOM 707 N N . GLY A 1 88 ? -11.078 0.391 2.874 1.00 94.81 88 GLY A N 1
ATOM 708 C CA . GLY A 1 88 ? -10.709 0.909 4.186 1.00 94.81 88 GLY A CA 1
ATOM 709 C C . GLY A 1 88 ? -9.557 1.907 4.132 1.00 94.81 88 GLY A C 1
ATOM 710 O O . GLY A 1 88 ? -9.635 2.944 4.780 1.00 94.81 88 GLY A O 1
ATOM 711 N N . VAL A 1 89 ? -8.528 1.656 3.314 1.00 96.81 89 VAL A N 1
ATOM 712 C CA . VAL A 1 89 ? -7.396 2.588 3.159 1.00 96.81 89 VAL A CA 1
ATOM 713 C C . VAL A 1 89 ? -7.865 3.953 2.648 1.00 96.81 89 VAL A C 1
ATOM 715 O O . VAL A 1 89 ? -7.488 4.979 3.213 1.00 96.81 89 VAL A O 1
ATOM 718 N N . GLN A 1 90 ? -8.700 3.974 1.607 1.00 95.06 90 GLN A N 1
ATOM 719 C CA . GLN A 1 90 ? -9.223 5.215 1.036 1.00 95.06 90 GLN A CA 1
ATOM 720 C C . GLN A 1 90 ? -10.132 5.941 2.029 1.00 95.06 90 GLN A C 1
ATOM 722 O O . GLN A 1 90 ? -9.931 7.125 2.289 1.00 95.06 90 GLN A O 1
ATOM 727 N N . ASP A 1 91 ? -11.066 5.215 2.641 1.00 94.81 91 ASP A N 1
ATOM 728 C CA . ASP A 1 91 ? -12.005 5.758 3.620 1.00 94.81 91 ASP A CA 1
ATOM 729 C C . ASP A 1 91 ? -11.263 6.362 4.829 1.00 94.81 91 ASP A C 1
ATOM 731 O O . ASP A 1 91 ? -11.669 7.385 5.380 1.00 94.81 91 ASP A O 1
ATOM 735 N N . THR A 1 92 ? -10.139 5.764 5.238 1.00 95.12 92 THR A N 1
ATOM 736 C CA . THR A 1 92 ? -9.253 6.308 6.274 1.00 95.12 92 THR A CA 1
ATOM 737 C C . THR A 1 92 ? -8.574 7.602 5.838 1.00 95.12 92 THR A C 1
ATOM 739 O O . THR A 1 92 ? -8.531 8.551 6.622 1.00 95.12 92 THR A O 1
ATOM 742 N N . ILE A 1 93 ? -8.064 7.670 4.606 1.00 94.12 93 ILE A N 1
ATOM 743 C CA . ILE A 1 93 ? -7.458 8.891 4.054 1.00 94.12 93 ILE A CA 1
ATOM 744 C C . ILE A 1 93 ? -8.498 10.017 4.001 1.00 94.12 93 ILE A C 1
ATOM 746 O O . ILE A 1 93 ? -8.255 11.108 4.520 1.00 94.12 93 ILE A O 1
ATOM 750 N N . GLU A 1 94 ? -9.677 9.740 3.443 1.00 92.19 94 GLU A N 1
ATOM 751 C CA . GLU A 1 94 ? -10.787 10.690 3.343 1.00 92.19 94 GLU A CA 1
ATOM 752 C C . GLU A 1 94 ? -11.252 11.171 4.714 1.00 92.19 94 GLU A C 1
ATOM 754 O O . GLU A 1 94 ? -11.424 12.374 4.928 1.00 92.19 94 GLU A O 1
ATOM 759 N N . PHE A 1 95 ? -11.401 10.249 5.669 1.00 91.62 95 PHE A N 1
ATOM 760 C CA . PHE A 1 95 ? -11.776 10.600 7.029 1.00 91.62 95 PHE A CA 1
ATOM 761 C C . PHE A 1 95 ? -10.758 11.556 7.647 1.00 91.62 95 PHE A C 1
ATOM 763 O O . PHE A 1 95 ? -11.151 12.629 8.107 1.00 91.62 95 PHE A O 1
ATOM 770 N N . VAL A 1 96 ? -9.461 11.229 7.598 1.00 91.25 96 VAL A N 1
ATOM 771 C CA . VAL A 1 96 ? -8.402 12.104 8.125 1.00 91.25 96 VAL A CA 1
ATOM 772 C C . VAL A 1 96 ? -8.460 13.474 7.454 1.00 91.25 96 VAL A C 1
ATOM 774 O O . VAL A 1 96 ? -8.419 14.490 8.142 1.00 91.25 96 VAL A O 1
ATOM 777 N N . PHE A 1 97 ? -8.633 13.529 6.133 1.00 89.06 97 PHE A N 1
ATOM 778 C CA . PHE A 1 97 ? -8.737 14.796 5.409 1.00 89.06 97 PHE A CA 1
ATOM 779 C C . PHE A 1 97 ? -9.978 15.601 5.781 1.00 89.06 97 PHE A C 1
ATOM 781 O O . PHE A 1 97 ? -9.914 16.829 5.746 1.00 89.06 97 PHE A O 1
ATOM 788 N N . SER A 1 98 ? -11.080 14.940 6.133 1.00 86.31 98 SER A N 1
ATOM 789 C CA . SER A 1 98 ? -12.333 15.594 6.510 1.00 86.31 98 SER A CA 1
ATOM 790 C C . SER A 1 98 ? -12.285 16.232 7.899 1.00 86.31 98 SER A C 1
ATOM 792 O O . SER A 1 98 ? -12.921 17.263 8.107 1.00 86.31 98 SER A O 1
ATOM 794 N N . ILE A 1 99 ? -11.524 15.644 8.829 1.00 85.50 99 ILE A N 1
ATOM 795 C CA . ILE A 1 99 ? -11.419 16.126 10.212 1.00 85.50 99 ILE A CA 1
ATOM 796 C C . ILE A 1 99 ? -10.205 17.031 10.446 1.00 85.50 99 ILE A C 1
ATOM 798 O O . ILE A 1 99 ? -10.130 17.689 11.484 1.00 85.50 99 ILE A O 1
ATOM 802 N N . HIS A 1 100 ? -9.237 17.060 9.523 1.00 82.25 100 HIS A N 1
ATOM 803 C CA . HIS A 1 100 ? -8.002 17.814 9.722 1.00 82.25 100 HIS A CA 1
ATOM 804 C C . HIS A 1 100 ? -8.259 19.334 9.657 1.00 82.25 100 HIS A C 1
ATOM 806 O O . HIS A 1 100 ? -8.771 19.817 8.640 1.00 82.25 100 HIS A O 1
ATOM 812 N N . PRO A 1 101 ? -7.862 20.121 10.682 1.00 75.06 101 PRO A N 1
ATOM 813 C CA . PRO A 1 101 ? -8.194 21.546 10.781 1.00 75.06 101 PRO A CA 1
ATOM 814 C C . PRO A 1 101 ? -7.815 22.378 9.551 1.00 75.06 101 PRO A C 1
ATOM 816 O O . PRO A 1 101 ? -8.569 23.263 9.155 1.00 75.06 101 PRO A O 1
ATOM 819 N N . THR A 1 102 ? -6.679 22.066 8.920 1.00 71.00 102 THR A N 1
ATOM 820 C CA . THR A 1 102 ? -6.177 22.780 7.733 1.00 71.00 102 THR A CA 1
ATOM 821 C C . THR A 1 102 ? -7.047 22.609 6.489 1.00 71.00 102 THR A C 1
ATOM 823 O O . THR A 1 102 ? -7.094 23.511 5.662 1.00 71.00 102 THR A O 1
ATOM 826 N N . ASN A 1 103 ? -7.760 21.491 6.350 1.00 67.25 103 ASN A N 1
ATOM 827 C CA . ASN A 1 103 ? -8.682 21.278 5.234 1.00 67.25 103 ASN A CA 1
ATOM 828 C C . ASN A 1 103 ? -10.081 21.827 5.556 1.00 67.25 103 ASN A C 1
ATOM 830 O O . ASN A 1 103 ? -10.801 22.265 4.659 1.00 67.25 103 ASN A O 1
ATOM 834 N N . THR A 1 104 ? -10.467 21.836 6.835 1.00 59.91 104 THR A N 1
ATOM 835 C CA . THR A 1 104 ? -11.736 22.417 7.298 1.00 59.91 104 THR A CA 1
ATOM 836 C C . THR A 1 104 ? -11.746 23.940 7.155 1.00 59.91 104 THR A C 1
ATOM 838 O O . THR A 1 104 ? -12.757 24.501 6.738 1.00 59.91 104 THR A O 1
ATOM 841 N N . SER A 1 105 ? -10.622 24.613 7.424 1.00 56.47 105 SER A N 1
ATOM 842 C CA . SER A 1 105 ? -10.485 26.063 7.223 1.00 56.47 105 SER A CA 1
ATOM 843 C C . SER A 1 105 ? -10.440 26.462 5.743 1.00 56.47 105 SER A C 1
ATOM 845 O O . SER A 1 105 ? -10.990 27.499 5.385 1.00 56.47 105 SER A O 1
ATOM 847 N N . MET A 1 106 ? -9.879 25.621 4.865 1.00 53.06 106 MET A N 1
ATOM 848 C CA . MET A 1 106 ? -9.871 25.856 3.412 1.00 53.06 106 MET A CA 1
ATOM 849 C C . MET A 1 106 ? -11.271 25.816 2.781 1.00 53.06 106 MET A C 1
ATOM 851 O O . MET A 1 106 ? -11.526 26.559 1.839 1.00 53.06 106 MET A O 1
ATOM 855 N N . LYS A 1 107 ? -12.204 25.016 3.320 1.00 51.59 107 LYS A N 1
ATOM 856 C CA . LYS A 1 107 ? -13.611 24.995 2.867 1.00 51.59 107 LYS A CA 1
ATOM 857 C C . LYS A 1 107 ? -14.389 26.271 3.222 1.00 51.59 107 LYS A C 1
ATOM 859 O O . LYS A 1 107 ? -15.446 26.508 2.650 1.00 51.59 107 LYS A O 1
ATOM 864 N N . ALA A 1 108 ? -13.895 27.081 4.162 1.00 50.16 108 ALA A N 1
ATOM 865 C CA . ALA A 1 108 ? -14.523 28.345 4.553 1.00 50.16 108 ALA A CA 1
ATOM 866 C C . ALA A 1 108 ? -14.069 29.538 3.687 1.00 50.16 108 ALA A C 1
ATOM 868 O O . ALA A 1 108 ? -14.676 30.605 3.759 1.00 50.16 108 ALA A O 1
ATOM 869 N N . SER A 1 109 ? -13.032 29.369 2.857 1.00 46.56 109 SER A N 1
ATOM 870 C CA . SER A 1 109 ? -12.483 30.407 1.974 1.00 46.56 109 SER A CA 1
ATOM 871 C C . SER A 1 109 ? -12.623 30.039 0.492 1.00 46.56 109 SER A C 1
ATOM 873 O O . SER A 1 109 ? -11.654 30.105 -0.265 1.00 46.56 109 SER A O 1
ATOM 875 N N . ASP A 1 110 ? -13.827 29.653 0.064 1.00 44.38 110 ASP A N 1
ATOM 876 C CA . ASP A 1 110 ? -14.158 29.476 -1.356 1.00 44.38 110 ASP A CA 1
ATOM 877 C C . ASP A 1 110 ? -14.264 30.847 -2.053 1.00 44.38 110 ASP A C 1
ATOM 879 O O . ASP A 1 110 ? -15.340 31.405 -2.273 1.00 44.38 110 ASP A O 1
ATOM 883 N N . SER A 1 111 ? -13.105 31.399 -2.415 1.00 38.75 111 SER A N 1
ATOM 884 C CA . SER A 1 111 ? -13.007 32.385 -3.490 1.00 38.75 111 SER A CA 1
ATOM 885 C C . SER A 1 111 ? -13.031 31.663 -4.842 1.00 38.75 111 SER A C 1
ATOM 887 O O . SER A 1 111 ? -12.416 30.615 -5.045 1.00 38.75 111 SER A O 1
ATOM 889 N N . VAL A 1 112 ? -13.834 32.201 -5.756 1.00 43.44 112 VAL A N 1
ATOM 890 C CA . VAL A 1 112 ? -14.188 31.624 -7.055 1.00 43.44 112 VAL A CA 1
ATOM 891 C C . VAL A 1 112 ? -12.941 31.446 -7.927 1.00 43.44 112 VAL A C 1
ATOM 893 O O . VAL A 1 112 ? -12.392 32.429 -8.414 1.00 43.44 112 VAL A O 1
ATOM 896 N N . GLY A 1 113 ? -12.527 30.197 -8.180 1.00 37.56 113 GLY A N 1
ATOM 897 C CA . GLY A 1 113 ? -11.617 29.897 -9.294 1.00 37.56 113 GLY A CA 1
ATOM 898 C C . GLY A 1 113 ? -10.477 28.903 -9.058 1.00 37.56 113 GLY A C 1
ATOM 899 O O . GLY A 1 113 ? -9.361 29.182 -9.467 1.00 37.56 113 GLY A O 1
ATOM 900 N N . SER A 1 114 ? -10.706 27.746 -8.431 1.00 34.00 114 SER A N 1
ATOM 901 C CA . SER A 1 114 ? -10.037 26.465 -8.769 1.00 34.00 114 SER A CA 1
ATOM 902 C C . SER A 1 114 ? -10.453 25.382 -7.770 1.00 34.00 114 SER A C 1
ATOM 904 O O . SER A 1 114 ? -9.976 25.328 -6.646 1.00 34.00 114 SER A O 1
ATOM 906 N N . ARG A 1 115 ? -11.347 24.469 -8.170 1.00 36.44 115 ARG A N 1
ATOM 907 C CA . ARG A 1 115 ? -11.694 23.277 -7.369 1.00 36.44 115 ARG A CA 1
ATOM 908 C C . ARG A 1 115 ? -10.589 22.211 -7.450 1.00 36.44 115 ARG A C 1
ATOM 910 O O . ARG A 1 115 ? -10.843 21.071 -7.851 1.00 36.44 115 ARG A O 1
ATOM 917 N N . SER A 1 116 ? -9.348 22.565 -7.126 1.00 42.31 116 SER A N 1
ATOM 918 C CA . SER A 1 116 ? -8.407 21.591 -6.576 1.00 42.31 116 SER A CA 1
ATOM 919 C C . SER A 1 116 ? -8.615 21.625 -5.070 1.00 42.31 116 SER A C 1
ATOM 921 O O . SER A 1 116 ? -8.363 22.637 -4.423 1.00 42.31 116 SER A O 1
ATOM 923 N N . VAL A 1 117 ? -9.152 20.541 -4.509 1.00 48.91 117 VAL A N 1
ATOM 924 C CA . VAL A 1 117 ? -9.093 20.326 -3.062 1.00 48.91 117 VAL A CA 1
ATOM 925 C C . VAL A 1 117 ? -7.606 20.227 -2.758 1.00 48.91 117 VAL A C 1
ATOM 927 O O . VAL A 1 117 ? -7.012 19.186 -2.984 1.00 48.91 117 VAL A O 1
ATOM 930 N N . ASN A 1 118 ? -6.968 21.332 -2.381 1.00 56.69 118 ASN A N 1
ATOM 931 C CA . ASN A 1 118 ? -5.544 21.340 -2.083 1.00 56.69 118 ASN A CA 1
ATOM 932 C C . ASN A 1 118 ? -5.366 20.550 -0.787 1.00 56.69 118 ASN A C 1
ATOM 934 O O . ASN A 1 118 ? -5.486 21.113 0.297 1.00 56.69 118 ASN A O 1
ATOM 938 N N . ILE A 1 119 ? -5.154 19.235 -0.892 1.00 68.50 119 ILE A N 1
ATOM 939 C CA . ILE A 1 119 ? -4.912 18.386 0.270 1.00 68.50 119 ILE A CA 1
ATOM 940 C C . ILE A 1 119 ? -3.711 18.964 1.018 1.00 68.50 119 ILE A C 1
ATOM 942 O O . ILE A 1 119 ? -2.592 19.008 0.500 1.00 68.50 119 ILE A O 1
ATOM 946 N N . SER A 1 120 ? -3.944 19.411 2.250 1.00 80.88 120 SER A N 1
ATOM 947 C CA . SER A 1 120 ? -2.887 19.890 3.128 1.00 80.88 120 SER A CA 1
ATOM 948 C C . SER A 1 120 ? -1.813 18.817 3.332 1.00 80.88 120 SER A C 1
ATOM 950 O O . SER A 1 120 ? -2.115 17.662 3.644 1.00 80.88 120 SER A O 1
ATOM 952 N N . HIS A 1 121 ? -0.540 19.212 3.243 1.00 83.88 121 HIS A N 1
ATOM 953 C CA . HIS A 1 121 ? 0.590 18.332 3.552 1.00 83.88 121 HIS A CA 1
ATOM 954 C C . HIS A 1 121 ? 0.529 17.782 4.993 1.00 83.88 121 HIS A C 1
ATOM 956 O O . HIS A 1 121 ? 0.968 16.664 5.250 1.00 83.88 121 HIS A O 1
ATOM 962 N N . GLU A 1 122 ? -0.055 18.524 5.938 1.00 86.31 122 GLU A N 1
ATOM 963 C CA . GLU A 1 122 ? -0.235 18.065 7.323 1.00 86.31 122 GLU A CA 1
ATOM 964 C C . GLU A 1 122 ? -1.295 16.963 7.435 1.00 86.31 122 GLU A C 1
ATOM 966 O O . GLU A 1 122 ? -1.078 15.956 8.115 1.00 86.31 122 GLU A O 1
ATOM 971 N N . ALA A 1 123 ? -2.405 17.106 6.705 1.00 87.25 123 ALA A N 1
ATOM 972 C CA . ALA A 1 123 ? -3.439 16.080 6.630 1.00 87.25 123 ALA A CA 1
ATOM 973 C C . ALA A 1 123 ? -2.887 14.803 5.973 1.00 87.25 123 ALA A C 1
ATOM 975 O O . ALA A 1 123 ? -3.107 13.696 6.468 1.00 87.25 123 ALA A O 1
ATOM 976 N N . MET A 1 124 ? -2.084 14.966 4.916 1.00 90.38 124 MET A N 1
ATOM 977 C CA . MET A 1 124 ? -1.366 13.876 4.251 1.00 90.38 124 MET A CA 1
ATOM 978 C C . MET A 1 124 ? -0.387 13.162 5.192 1.00 90.38 124 MET A C 1
ATOM 980 O O . MET A 1 124 ? -0.373 11.933 5.275 1.00 90.38 124 MET A O 1
ATOM 984 N N . SER A 1 125 ? 0.406 13.927 5.944 1.00 91.06 125 SER A N 1
ATOM 985 C CA . SER A 1 125 ? 1.340 13.399 6.943 1.00 91.06 125 SER A CA 1
ATOM 986 C C . SER A 1 125 ? 0.613 12.627 8.050 1.00 91.06 125 SER A C 1
ATOM 988 O O . SER A 1 125 ? 1.046 11.540 8.438 1.00 91.06 125 SER A O 1
ATOM 990 N N . SER A 1 126 ? -0.540 13.128 8.501 1.00 91.75 126 SER A N 1
ATOM 991 C CA . SER A 1 126 ? -1.382 12.462 9.501 1.00 91.75 126 SER A CA 1
ATOM 992 C C . SER A 1 126 ? -1.920 11.118 9.002 1.00 91.75 126 SER A C 1
ATOM 994 O O . SER A 1 126 ? -1.767 10.106 9.691 1.00 91.75 126 SER A O 1
ATOM 996 N N . ALA A 1 127 ? -2.469 11.076 7.782 1.00 93.81 127 ALA A N 1
ATOM 997 C CA . ALA A 1 127 ? -2.946 9.837 7.164 1.00 93.81 127 ALA A CA 1
ATOM 998 C C . ALA A 1 127 ? -1.797 8.833 6.963 1.00 93.81 127 ALA A C 1
ATOM 1000 O O . ALA A 1 127 ? -1.914 7.658 7.313 1.00 93.81 127 ALA A O 1
ATOM 1001 N N . SER A 1 128 ? -0.644 9.316 6.489 1.00 94.69 128 SER A N 1
ATOM 1002 C CA . SER A 1 128 ? 0.579 8.524 6.332 1.00 94.69 128 SER A CA 1
ATOM 1003 C C . SER A 1 128 ? 1.059 7.923 7.646 1.00 94.69 128 SER A C 1
ATOM 1005 O O . SER A 1 128 ? 1.352 6.728 7.710 1.00 94.69 128 SER A O 1
ATOM 1007 N N . ARG A 1 129 ? 1.081 8.701 8.732 1.00 94.00 129 ARG A N 1
ATOM 1008 C CA . ARG A 1 129 ? 1.486 8.205 10.049 1.00 94.00 129 ARG A CA 1
ATOM 1009 C C . ARG A 1 129 ? 0.569 7.090 10.546 1.00 94.00 129 ARG A C 1
ATOM 1011 O O . ARG A 1 129 ? 1.089 6.122 11.104 1.00 94.00 129 ARG A O 1
ATOM 1018 N N . LEU A 1 130 ? -0.739 7.231 10.345 1.00 94.00 130 LEU A N 1
ATOM 1019 C CA . LEU A 1 130 ? -1.741 6.258 10.772 1.00 94.00 130 LEU A CA 1
ATOM 1020 C C . LEU A 1 130 ? -1.627 4.951 9.975 1.00 94.00 130 LEU A C 1
ATOM 1022 O O . LEU A 1 130 ? -1.519 3.890 10.575 1.00 94.00 130 LEU A O 1
ATOM 1026 N N . LEU A 1 131 ? -1.549 5.018 8.644 1.00 96.19 131 LEU A N 1
ATOM 1027 C CA . LEU A 1 131 ? -1.512 3.822 7.786 1.00 96.19 131 LEU A CA 1
ATOM 1028 C C . 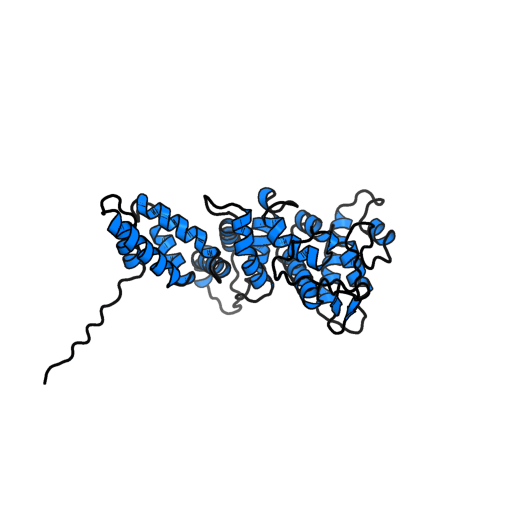LEU A 1 131 ? -0.146 3.117 7.758 1.00 96.19 131 LEU A C 1
ATOM 1030 O O . LEU A 1 131 ? -0.062 1.921 7.485 1.00 96.19 131 LEU A O 1
ATOM 1034 N N . SER A 1 132 ? 0.934 3.833 8.074 1.00 95.06 132 SER A N 1
ATOM 1035 C CA . SER A 1 132 ? 2.293 3.266 8.108 1.00 95.06 132 SER A CA 1
ATOM 1036 C C . SER A 1 132 ? 2.666 2.636 9.450 1.00 95.06 132 SER A C 1
ATOM 1038 O O . SER A 1 132 ? 3.815 2.228 9.634 1.00 95.06 132 SER A O 1
ATOM 1040 N N . SER A 1 133 ? 1.750 2.623 10.417 1.00 92.62 133 SER A N 1
ATOM 1041 C CA . SER A 1 133 ? 1.999 2.107 11.761 1.00 92.62 133 SER A CA 1
ATOM 1042 C C . SER A 1 133 ? 1.055 0.930 12.018 1.00 92.62 133 SER A C 1
ATOM 1044 O O . SER A 1 133 ? -0.138 1.166 12.197 1.00 92.62 133 SER A O 1
ATOM 1046 N N . PRO A 1 134 ? 1.562 -0.317 12.020 1.00 94.12 134 PRO A N 1
ATOM 1047 C CA . PRO A 1 134 ? 0.744 -1.493 12.295 1.00 94.12 134 PRO A CA 1
ATOM 1048 C C . PRO A 1 134 ? 0.012 -1.382 13.645 1.00 94.12 134 PRO A C 1
ATOM 1050 O O . PRO A 1 134 ? 0.594 -0.860 14.607 1.00 94.12 134 PRO A O 1
ATOM 1053 N N . PRO A 1 135 ? -1.238 -1.871 13.746 1.00 93.44 135 PRO A N 1
ATOM 1054 C CA . PRO A 1 135 ? -1.960 -1.956 15.009 1.00 93.44 135 PRO A CA 1
ATOM 1055 C C . PRO A 1 135 ? -1.211 -2.762 16.076 1.00 93.44 135 PRO A C 1
ATOM 1057 O O . PRO A 1 135 ? -0.463 -3.693 15.780 1.00 93.44 135 PRO A O 1
ATOM 1060 N N . GLN A 1 136 ? -1.452 -2.442 17.349 1.00 88.44 136 GLN A N 1
ATOM 1061 C CA . GLN A 1 136 ? -0.880 -3.204 18.458 1.00 88.44 136 GLN A CA 1
ATOM 1062 C C . GLN A 1 136 ? -1.367 -4.661 18.423 1.00 88.44 136 GLN A C 1
ATOM 1064 O O . GLN A 1 136 ? -2.566 -4.912 18.328 1.00 88.44 136 GLN A O 1
ATOM 1069 N N . GLY A 1 137 ? -0.435 -5.609 18.544 1.00 88.19 137 GLY A N 1
ATOM 1070 C CA . GLY A 1 137 ? -0.731 -7.045 18.495 1.00 88.19 137 GLY A CA 1
ATOM 1071 C C . GLY A 1 137 ? -0.741 -7.644 17.086 1.00 88.19 137 GLY A C 1
ATOM 1072 O O . GLY A 1 137 ? -0.887 -8.853 16.966 1.00 88.19 137 GLY A O 1
ATOM 1073 N N . MET A 1 138 ? -0.534 -6.831 16.045 1.00 93.19 138 MET A N 1
ATOM 1074 C CA . MET A 1 138 ? -0.406 -7.281 14.660 1.00 93.19 138 MET A CA 1
ATOM 1075 C C . MET A 1 138 ? 1.036 -7.129 14.170 1.00 93.19 138 MET A C 1
ATOM 1077 O O . MET A 1 138 ? 1.710 -6.138 14.466 1.00 93.19 138 MET A O 1
ATOM 1081 N N . SER A 1 139 ? 1.516 -8.112 13.406 1.00 95.62 139 SER A N 1
ATOM 1082 C CA . SER A 1 139 ? 2.835 -8.030 12.772 1.00 95.62 139 SER A CA 1
ATOM 1083 C C . SER A 1 139 ? 2.837 -7.020 11.619 1.00 95.62 139 SER A C 1
ATOM 1085 O O . SER A 1 139 ? 1.812 -6.761 10.985 1.00 95.62 139 SER A O 1
ATOM 1087 N N . ALA A 1 140 ? 4.003 -6.449 11.311 1.00 95.50 140 ALA A N 1
ATOM 1088 C CA . ALA A 1 140 ? 4.132 -5.557 10.161 1.00 95.50 140 ALA A CA 1
ATOM 1089 C C . ALA A 1 140 ? 3.880 -6.307 8.842 1.00 95.50 140 ALA A C 1
ATOM 1091 O O . ALA A 1 140 ? 3.361 -5.732 7.888 1.00 95.50 140 ALA A O 1
ATOM 1092 N N . GLU A 1 141 ? 4.223 -7.591 8.796 1.00 95.44 141 GLU A N 1
ATOM 1093 C CA . GLU A 1 141 ? 4.006 -8.484 7.668 1.00 95.44 141 GLU A CA 1
ATOM 1094 C C . GLU A 1 141 ? 2.520 -8.664 7.373 1.00 95.44 141 GLU A C 1
ATOM 1096 O O . GLU A 1 141 ? 2.095 -8.441 6.242 1.00 95.44 141 GLU A O 1
ATOM 1101 N N . GLU A 1 142 ? 1.733 -9.019 8.385 1.00 96.06 142 GLU A N 1
ATOM 1102 C CA . GLU A 1 142 ? 0.285 -9.181 8.259 1.00 96.06 142 GLU A CA 1
ATOM 1103 C C . GLU A 1 142 ? -0.376 -7.858 7.858 1.00 96.06 142 GLU A C 1
ATOM 1105 O O . GLU A 1 142 ? -1.112 -7.805 6.869 1.00 96.06 142 GLU A O 1
ATOM 1110 N N . TRP A 1 143 ? -0.012 -6.761 8.530 1.00 96.94 143 TRP A N 1
ATOM 1111 C CA . TRP A 1 143 ? -0.543 -5.436 8.227 1.00 96.94 143 TRP A CA 1
ATOM 1112 C C . TRP A 1 143 ? -0.278 -5.019 6.778 1.00 96.94 143 TRP A C 1
ATOM 1114 O O . TRP A 1 143 ? -1.221 -4.768 6.026 1.00 96.94 143 TRP A O 1
ATOM 1124 N N . PHE A 1 144 ? 0.986 -4.983 6.343 1.00 97.00 144 PHE A N 1
ATOM 1125 C CA . PHE A 1 144 ? 1.315 -4.513 4.997 1.00 97.00 144 PHE A CA 1
ATOM 1126 C C . PHE A 1 144 ? 0.829 -5.462 3.902 1.00 97.00 144 PHE A C 1
ATOM 1128 O O . PHE A 1 144 ? 0.439 -4.975 2.843 1.00 97.00 144 PHE A O 1
ATOM 1135 N N . SER A 1 145 ? 0.767 -6.775 4.155 1.00 96.19 145 SER A N 1
ATOM 1136 C CA . SER A 1 145 ? 0.168 -7.721 3.203 1.00 96.19 145 SER A CA 1
ATOM 1137 C C . SER A 1 145 ? -1.314 -7.429 2.943 1.00 96.19 145 SER A C 1
ATOM 1139 O O . SER A 1 145 ? -1.771 -7.548 1.809 1.00 96.19 145 SER A O 1
ATOM 1141 N N . SER A 1 146 ? -2.046 -6.976 3.966 1.00 95.75 146 SER A N 1
ATOM 1142 C CA . SER A 1 146 ? -3.482 -6.703 3.867 1.00 95.75 146 SER A CA 1
ATOM 1143 C C . SER A 1 146 ? -3.813 -5.367 3.191 1.00 95.75 146 SER A C 1
ATOM 1145 O O . SER A 1 146 ? -4.771 -5.283 2.422 1.00 95.75 146 SER A O 1
ATOM 1147 N N . ILE A 1 147 ? -3.017 -4.317 3.434 1.00 97.06 147 ILE A N 1
ATOM 1148 C CA . ILE A 1 147 ? -3.285 -2.977 2.883 1.00 97.06 147 ILE A CA 1
ATOM 1149 C C . ILE A 1 147 ? -2.616 -2.728 1.524 1.00 97.06 147 ILE A C 1
ATOM 1151 O O . ILE A 1 147 ? -3.059 -1.848 0.784 1.00 97.06 147 ILE A O 1
ATOM 1155 N N . ALA A 1 148 ? -1.571 -3.486 1.163 1.00 96.88 148 ALA A N 1
ATOM 1156 C CA . ALA A 1 148 ? -0.840 -3.301 -0.095 1.00 96.88 148 ALA A CA 1
ATOM 1157 C C . ALA A 1 148 ? -1.721 -3.397 -1.359 1.00 96.88 148 ALA A C 1
ATOM 1159 O O . ALA A 1 148 ? -1.590 -2.513 -2.208 1.00 96.88 148 ALA A O 1
ATOM 1160 N N . PRO A 1 149 ? -2.655 -4.366 -1.498 1.00 96.56 149 PRO A N 1
ATOM 1161 C CA . PRO A 1 149 ? -3.542 -4.429 -2.663 1.00 96.56 149 PRO A CA 1
ATOM 1162 C C . PRO A 1 149 ? -4.380 -3.158 -2.837 1.00 96.56 149 PRO A C 1
ATOM 1164 O O . PRO A 1 149 ? -4.468 -2.621 -3.938 1.00 96.56 149 PRO A O 1
ATOM 1167 N N . GLN A 1 150 ? -4.918 -2.621 -1.737 1.00 97.31 150 GLN A N 1
ATOM 1168 C CA . GLN A 1 150 ? -5.690 -1.379 -1.765 1.00 97.31 150 GLN A CA 1
ATOM 1169 C C . GLN A 1 150 ? -4.807 -0.185 -2.145 1.00 97.31 150 GLN A C 1
ATOM 1171 O O . GLN A 1 150 ? -5.200 0.633 -2.968 1.00 97.31 150 GLN A O 1
ATOM 1176 N N . LEU A 1 151 ? -3.591 -0.093 -1.600 1.00 97.44 151 LEU A N 1
ATOM 1177 C CA . LEU A 1 151 ? -2.643 0.963 -1.968 1.00 97.44 151 LEU A CA 1
ATOM 1178 C C . LEU A 1 151 ? -2.249 0.902 -3.455 1.00 97.44 151 LEU A C 1
ATOM 1180 O O . LEU A 1 151 ? -2.101 1.948 -4.088 1.00 97.44 151 LEU A O 1
ATOM 1184 N N . PHE A 1 152 ? -2.116 -0.296 -4.029 1.00 96.81 152 PHE A N 1
ATOM 1185 C CA . PHE A 1 152 ? -1.901 -0.467 -5.465 1.00 96.81 152 PHE A CA 1
ATOM 1186 C C . PHE A 1 152 ? -3.110 -0.043 -6.296 1.00 96.81 152 PHE A C 1
ATOM 1188 O O . PHE A 1 152 ? -2.927 0.646 -7.296 1.00 96.81 152 PHE A O 1
ATOM 1195 N N . ASP A 1 153 ? -4.328 -0.379 -5.870 1.00 96.25 153 ASP A N 1
ATOM 1196 C CA . ASP A 1 153 ? -5.549 0.080 -6.537 1.00 96.25 153 ASP A CA 1
ATOM 1197 C C . ASP A 1 153 ? -5.637 1.615 -6.567 1.00 96.25 153 ASP A C 1
ATOM 1199 O O . ASP A 1 153 ? -5.997 2.197 -7.594 1.00 96.25 153 ASP A O 1
ATOM 1203 N N . LEU A 1 154 ? -5.240 2.286 -5.47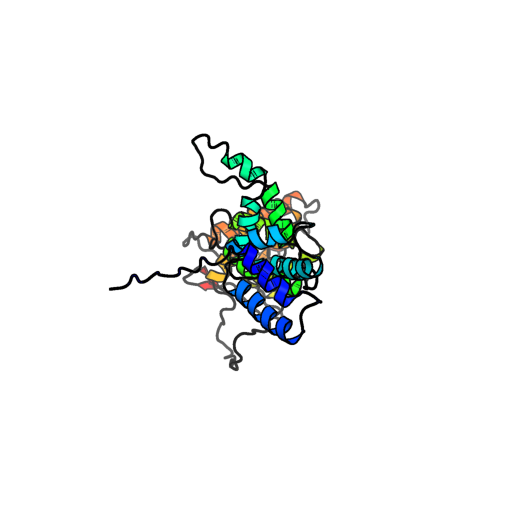9 1.00 95.75 154 LEU A N 1
ATOM 1204 C CA . LEU A 1 154 ? -5.170 3.748 -5.433 1.00 95.75 154 LEU A CA 1
ATOM 1205 C C . LEU A 1 154 ? -4.091 4.313 -6.370 1.00 95.75 154 LEU A C 1
ATOM 1207 O O . LEU A 1 154 ? -4.364 5.277 -7.083 1.00 95.75 154 LEU A O 1
ATOM 1211 N N . LEU A 1 155 ? -2.896 3.708 -6.426 1.00 94.44 155 LEU A N 1
ATOM 1212 C CA . LEU A 1 155 ? -1.844 4.106 -7.378 1.00 94.44 155 LEU A CA 1
ATOM 1213 C C . LEU A 1 155 ? -2.254 3.907 -8.843 1.00 94.44 155 LEU A C 1
ATOM 1215 O O . LEU A 1 155 ? -1.829 4.674 -9.706 1.00 94.44 155 LEU A O 1
ATOM 1219 N N . ASP A 1 156 ? -3.073 2.893 -9.119 1.00 93.00 156 ASP A N 1
ATOM 1220 C CA . ASP A 1 156 ? -3.605 2.605 -10.453 1.00 93.00 156 ASP A CA 1
ATOM 1221 C C . ASP A 1 156 ? -4.768 3.533 -10.846 1.00 93.00 156 ASP A C 1
ATOM 1223 O O . ASP A 1 156 ? -5.318 3.405 -11.941 1.00 93.00 156 ASP A O 1
ATOM 1227 N N . GLY A 1 157 ? -5.152 4.470 -9.971 1.00 90.75 157 GLY A N 1
ATOM 1228 C CA . GLY A 1 157 ? -6.222 5.432 -10.223 1.00 90.75 157 GLY A CA 1
ATOM 1229 C C . GLY A 1 157 ? -7.630 4.858 -10.067 1.00 90.75 157 GLY A C 1
ATOM 1230 O O . GLY A 1 157 ? -8.577 5.448 -10.579 1.00 90.75 157 GLY A O 1
ATOM 1231 N N . LYS A 1 158 ? -7.796 3.725 -9.367 1.00 92.69 158 LYS A N 1
ATOM 1232 C CA . LYS A 1 158 ? -9.123 3.158 -9.051 1.00 92.69 158 LYS A CA 1
ATOM 1233 C C . LYS A 1 158 ? -9.814 3.857 -7.873 1.00 92.69 158 LYS A C 1
ATOM 1235 O O . LYS A 1 158 ? -10.972 3.561 -7.587 1.00 92.69 158 LYS A O 1
ATOM 1240 N N . GLY A 1 159 ? -9.099 4.735 -7.172 1.00 89.75 159 GLY A N 1
ATOM 1241 C CA . GLY A 1 159 ? -9.630 5.535 -6.073 1.00 89.75 159 GLY A CA 1
ATOM 1242 C C . GLY A 1 159 ? -10.235 6.866 -6.515 1.00 89.75 159 GLY A C 1
ATOM 1243 O O . GLY A 1 159 ? -10.334 7.179 -7.701 1.00 89.75 159 GLY A O 1
ATOM 1244 N N . GLU A 1 160 ? -10.615 7.677 -5.531 1.00 89.00 160 GLU A N 1
ATOM 1245 C CA . GLU A 1 160 ? -11.032 9.061 -5.762 1.00 89.00 160 GLU A CA 1
ATOM 1246 C C . GLU A 1 160 ? -9.873 9.966 -6.214 1.00 89.00 160 GLU A C 1
ATOM 1248 O O . GLU A 1 160 ? -8.700 9.582 -6.252 1.00 89.00 160 GLU A O 1
ATOM 1253 N N . ARG A 1 161 ? -10.207 11.201 -6.599 1.00 86.38 161 ARG A N 1
ATOM 1254 C CA . ARG A 1 161 ? -9.233 12.172 -7.106 1.00 86.38 161 ARG A CA 1
ATOM 1255 C C . ARG A 1 161 ? -8.114 12.394 -6.081 1.00 86.38 161 ARG A C 1
ATOM 1257 O O . ARG A 1 161 ? -8.379 12.575 -4.900 1.00 86.38 161 ARG A O 1
ATOM 1264 N N . GLU A 1 162 ? -6.873 12.438 -6.563 1.00 85.38 162 GLU A N 1
ATOM 1265 C CA . GLU A 1 162 ? -5.653 12.648 -5.762 1.00 85.38 162 GLU A CA 1
ATOM 1266 C C . GLU A 1 162 ? -5.280 11.500 -4.804 1.00 85.38 162 GLU A C 1
ATOM 1268 O O . GLU A 1 162 ? -4.277 11.599 -4.089 1.00 85.38 162 GLU A O 1
ATOM 1273 N N . MET A 1 163 ? -6.022 10.385 -4.817 1.00 91.62 163 MET A N 1
ATOM 1274 C CA . MET A 1 163 ? -5.677 9.199 -4.026 1.00 91.62 163 MET A CA 1
ATOM 1275 C C . MET A 1 163 ? -4.413 8.500 -4.527 1.00 91.62 163 MET A C 1
ATOM 1277 O O . MET A 1 163 ? -3.707 7.884 -3.735 1.00 91.62 163 MET A O 1
ATOM 1281 N N . ASP A 1 164 ? -4.073 8.654 -5.803 1.00 91.62 164 ASP A N 1
ATOM 1282 C CA . ASP A 1 164 ? -2.799 8.229 -6.385 1.00 91.62 164 ASP A CA 1
ATOM 1283 C C . ASP A 1 164 ? -1.609 8.933 -5.709 1.00 91.62 164 ASP A C 1
ATOM 1285 O O . ASP A 1 164 ? -0.640 8.293 -5.289 1.00 91.62 164 ASP A O 1
ATOM 1289 N N . LYS A 1 165 ? -1.709 10.254 -5.517 1.00 90.19 165 LYS A N 1
ATOM 1290 C CA . LYS A 1 165 ? -0.708 11.057 -4.802 1.00 90.19 165 LYS A CA 1
ATOM 1291 C C . LYS A 1 165 ? -0.666 10.696 -3.322 1.00 90.19 165 LYS A C 1
ATOM 1293 O O . LYS A 1 165 ? 0.424 10.575 -2.762 1.00 90.19 165 LYS A O 1
ATOM 1298 N N . ALA A 1 166 ? -1.828 10.499 -2.696 1.00 93.00 166 ALA A N 1
ATOM 1299 C CA . ALA A 1 166 ? -1.904 10.110 -1.292 1.00 93.00 166 ALA A CA 1
ATOM 1300 C C . ALA A 1 166 ? -1.272 8.735 -1.046 1.00 93.00 166 ALA A C 1
ATOM 1302 O O . ALA A 1 166 ? -0.387 8.604 -0.199 1.00 93.00 166 ALA A O 1
ATOM 1303 N N . ALA A 1 167 ? -1.644 7.732 -1.843 1.00 95.25 167 ALA A N 1
ATOM 1304 C CA . ALA A 1 167 ? -1.064 6.396 -1.792 1.00 95.25 167 ALA A CA 1
ATOM 1305 C C . ALA A 1 167 ? 0.444 6.437 -2.051 1.00 95.25 167 ALA A C 1
ATOM 1307 O O . ALA A 1 167 ? 1.214 5.834 -1.305 1.00 95.25 167 ALA A O 1
ATOM 1308 N N . SER A 1 168 ? 0.891 7.221 -3.036 1.00 94.19 168 SER A N 1
ATOM 1309 C CA . SER A 1 168 ? 2.316 7.425 -3.289 1.00 94.19 168 SER A CA 1
ATOM 1310 C C . SER A 1 168 ? 3.051 8.026 -2.094 1.00 94.19 168 SER A C 1
ATOM 1312 O O . SER A 1 168 ? 4.184 7.625 -1.826 1.00 94.19 168 SER A O 1
ATOM 1314 N N . TYR A 1 169 ? 2.456 8.988 -1.390 1.00 93.94 169 TYR A N 1
ATOM 1315 C CA . TYR A 1 169 ? 3.066 9.601 -0.213 1.00 93.94 169 TYR A CA 1
ATOM 1316 C C . TYR A 1 169 ? 3.134 8.614 0.959 1.00 93.94 169 TYR A C 1
ATOM 1318 O O . TYR A 1 169 ? 4.168 8.499 1.619 1.00 93.94 169 TYR A O 1
ATOM 1326 N N . ILE A 1 170 ? 2.061 7.857 1.198 1.00 95.75 170 ILE A N 1
ATOM 1327 C CA . ILE A 1 170 ? 2.001 6.820 2.238 1.00 95.75 170 ILE A CA 1
ATOM 1328 C C . ILE A 1 170 ? 3.052 5.738 1.969 1.00 95.75 170 ILE A C 1
ATOM 1330 O O . ILE A 1 170 ? 3.853 5.431 2.850 1.00 95.75 170 ILE A O 1
ATOM 1334 N N . ILE A 1 171 ? 3.111 5.211 0.743 1.00 96.12 171 ILE A N 1
ATOM 1335 C CA . ILE A 1 171 ? 4.105 4.208 0.347 1.00 96.12 171 ILE A CA 1
ATOM 1336 C C . ILE A 1 171 ? 5.513 4.793 0.455 1.00 96.12 171 ILE A C 1
ATOM 1338 O O . ILE A 1 171 ? 6.357 4.235 1.148 1.00 96.12 171 ILE A O 1
ATOM 1342 N N . GLY A 1 172 ? 5.782 5.917 -0.213 1.00 93.62 172 GLY A N 1
ATOM 1343 C CA . GLY A 1 172 ? 7.125 6.473 -0.340 1.00 93.62 172 GLY A CA 1
ATOM 1344 C C . GLY A 1 172 ? 7.687 6.995 0.980 1.00 93.62 172 GLY A C 1
ATOM 1345 O O . GLY A 1 172 ? 8.731 6.533 1.437 1.00 93.62 172 GLY A O 1
ATOM 1346 N N . PHE A 1 173 ? 6.997 7.947 1.606 1.00 91.38 173 PHE A N 1
ATOM 1347 C CA . PHE A 1 173 ? 7.453 8.585 2.842 1.00 91.38 173 PHE A CA 1
ATOM 1348 C C . PHE A 1 173 ? 7.126 7.743 4.078 1.00 91.38 173 PHE A C 1
ATOM 1350 O O . PHE A 1 173 ? 7.984 7.513 4.932 1.00 91.38 173 PHE A O 1
ATOM 1357 N N . GLY A 1 174 ? 5.880 7.281 4.174 1.00 92.88 174 GLY A N 1
ATOM 1358 C CA . GLY A 1 174 ? 5.353 6.636 5.371 1.00 92.88 174 GLY A CA 1
ATOM 1359 C C . GLY A 1 174 ? 5.937 5.249 5.625 1.00 92.88 174 GLY A C 1
ATOM 1360 O O . GLY A 1 174 ? 6.431 4.979 6.722 1.00 92.88 174 GLY A O 1
ATOM 1361 N N . ILE A 1 175 ? 5.916 4.387 4.607 1.00 95.81 175 ILE A N 1
ATOM 1362 C CA . ILE A 1 175 ? 6.315 2.981 4.724 1.00 95.81 175 ILE A CA 1
ATOM 1363 C C . ILE A 1 175 ? 7.774 2.801 4.299 1.00 95.81 175 ILE A C 1
ATOM 1365 O O . ILE A 1 175 ? 8.617 2.406 5.106 1.00 95.81 175 ILE A O 1
ATOM 1369 N N . LEU A 1 176 ? 8.107 3.136 3.050 1.00 94.56 176 LEU A N 1
ATOM 1370 C CA . LEU A 1 176 ? 9.434 2.891 2.486 1.00 94.56 176 LEU A CA 1
ATOM 1371 C C . LEU A 1 176 ? 10.508 3.839 3.041 1.00 94.56 176 LEU A C 1
ATOM 1373 O O . LEU A 1 176 ? 11.685 3.471 3.118 1.00 94.56 176 LEU A O 1
ATOM 1377 N N . GLY A 1 177 ? 10.121 5.043 3.464 1.00 90.81 177 GLY A N 1
ATOM 1378 C CA . GLY A 1 177 ? 11.009 6.011 4.108 1.00 90.81 177 GLY A CA 1
ATOM 1379 C C . GLY A 1 177 ? 11.502 5.555 5.484 1.00 90.81 177 GLY A C 1
ATOM 1380 O O . GLY A 1 1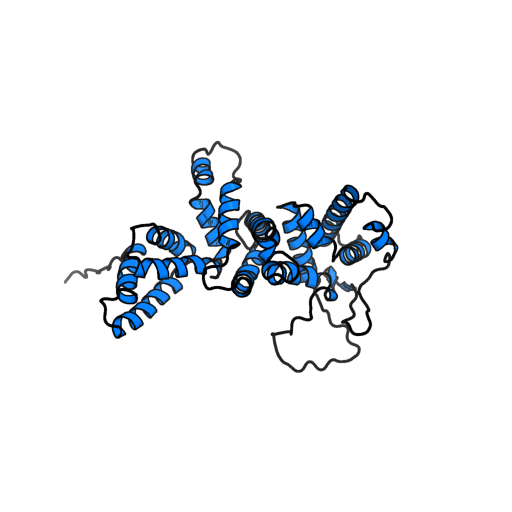77 ? 12.597 5.926 5.909 1.00 90.81 177 GLY A O 1
ATOM 1381 N N . ARG A 1 178 ? 10.751 4.685 6.171 1.00 91.06 178 ARG A N 1
ATOM 1382 C CA . ARG A 1 178 ? 11.135 4.137 7.477 1.00 91.06 178 ARG A CA 1
ATOM 1383 C C . ARG A 1 178 ? 12.002 2.900 7.289 1.00 91.06 178 ARG A C 1
ATOM 1385 O O . ARG A 1 178 ? 11.535 1.890 6.777 1.00 91.06 178 ARG A O 1
ATOM 1392 N N . LYS A 1 179 ? 13.251 2.928 7.768 1.00 88.81 179 LYS A N 1
ATOM 1393 C CA . LYS A 1 179 ? 14.194 1.798 7.625 1.00 88.81 179 LYS A CA 1
ATOM 1394 C C . LYS A 1 179 ? 13.625 0.463 8.130 1.00 88.81 179 LYS A C 1
ATOM 1396 O O . LYS A 1 179 ? 13.879 -0.555 7.500 1.00 88.81 179 LYS A O 1
ATOM 1401 N N . LEU A 1 180 ? 12.842 0.490 9.213 1.00 92.44 180 LEU A N 1
ATOM 1402 C CA . LEU A 1 180 ? 12.211 -0.693 9.810 1.00 92.44 180 LEU A CA 1
ATOM 1403 C C . LEU A 1 180 ? 11.282 -1.440 8.838 1.00 92.44 180 LEU A C 1
ATOM 1405 O O . LEU A 1 180 ? 11.206 -2.659 8.897 1.00 92.44 180 LEU A O 1
ATOM 1409 N N . TYR A 1 181 ? 10.595 -0.723 7.944 1.00 94.75 181 TYR A N 1
ATOM 1410 C CA . TYR A 1 181 ? 9.606 -1.307 7.029 1.00 94.75 181 TYR A CA 1
ATOM 1411 C C . TYR A 1 181 ? 10.051 -1.274 5.565 1.00 94.75 181 TYR A C 1
ATOM 1413 O O . TYR A 1 181 ? 9.632 -2.111 4.775 1.00 94.75 181 TYR A O 1
ATOM 1421 N N . GLY A 1 182 ? 10.902 -0.319 5.198 1.00 92.25 182 GLY A N 1
ATOM 1422 C CA . GLY A 1 182 ? 11.262 -0.006 3.820 1.00 92.25 182 GLY A CA 1
ATOM 1423 C C . GLY A 1 182 ? 12.646 -0.449 3.364 1.00 92.25 182 GLY A C 1
ATOM 1424 O O . GLY A 1 182 ? 13.041 -0.105 2.251 1.00 92.25 182 GLY A O 1
ATOM 1425 N N . ALA A 1 183 ? 13.440 -1.111 4.208 1.00 91.75 183 ALA A N 1
ATOM 1426 C CA . ALA A 1 183 ? 14.702 -1.710 3.770 1.00 91.75 183 ALA A CA 1
ATOM 1427 C C . ALA A 1 183 ? 14.448 -2.993 2.948 1.00 91.75 183 ALA A C 1
ATOM 1429 O O . ALA A 1 183 ? 13.439 -3.650 3.183 1.00 91.75 183 ALA A O 1
ATOM 1430 N N . PRO A 1 184 ? 15.335 -3.384 2.014 1.00 91.19 184 PRO A N 1
ATOM 1431 C CA . PRO A 1 184 ? 15.222 -4.668 1.323 1.00 91.19 184 PRO A CA 1
ATOM 1432 C C . PRO A 1 184 ? 15.095 -5.833 2.312 1.00 91.19 184 PRO A C 1
ATOM 1434 O O . PRO A 1 184 ? 15.846 -5.890 3.286 1.00 91.19 184 PRO A O 1
ATOM 1437 N N . GLY A 1 185 ? 14.123 -6.720 2.087 1.00 89.69 185 GLY A N 1
ATOM 1438 C CA . GLY A 1 185 ? 13.768 -7.814 3.000 1.00 89.69 185 GLY A CA 1
ATOM 1439 C C . GLY A 1 185 ? 12.870 -7.419 4.182 1.00 89.69 185 GLY A C 1
ATOM 1440 O O . GLY A 1 185 ? 12.398 -8.297 4.899 1.00 89.69 185 GLY A O 1
ATOM 1441 N N . ALA A 1 186 ? 12.599 -6.127 4.391 1.00 94.56 186 ALA A N 1
ATOM 1442 C CA . ALA A 1 186 ? 11.648 -5.676 5.401 1.00 94.56 186 ALA A CA 1
ATOM 1443 C C . ALA A 1 186 ? 10.190 -5.821 4.911 1.00 94.56 186 ALA A C 1
ATOM 1445 O O . ALA A 1 186 ? 9.941 -5.858 3.703 1.00 94.56 186 ALA A O 1
ATOM 1446 N N . PRO A 1 187 ? 9.199 -5.841 5.819 1.00 95.31 187 PRO A N 1
ATOM 1447 C CA . PRO A 1 187 ? 7.813 -6.168 5.470 1.00 95.31 187 PRO A CA 1
ATOM 1448 C C . PRO A 1 187 ? 7.178 -5.240 4.430 1.00 95.31 187 PRO A C 1
ATOM 1450 O O . PRO A 1 187 ? 6.574 -5.700 3.465 1.00 95.31 187 PRO A O 1
ATOM 1453 N N . GLY A 1 188 ? 7.358 -3.926 4.577 1.00 95.12 188 GLY A N 1
ATOM 1454 C CA . GLY A 1 188 ? 6.845 -2.951 3.614 1.00 95.12 188 GLY A CA 1
ATOM 1455 C C . GLY A 1 188 ? 7.512 -3.080 2.242 1.00 95.12 188 GLY A C 1
ATOM 1456 O O . GLY A 1 188 ? 6.836 -2.988 1.223 1.00 95.12 188 GLY A O 1
ATOM 1457 N N . TRP A 1 189 ? 8.819 -3.357 2.198 1.00 95.25 189 TRP A N 1
ATOM 1458 C CA . TRP A 1 189 ? 9.533 -3.635 0.948 1.00 95.25 189 TRP A CA 1
ATOM 1459 C C . TRP A 1 189 ? 8.996 -4.891 0.254 1.00 95.25 189 TRP A C 1
ATOM 1461 O O . TRP A 1 189 ? 8.693 -4.851 -0.939 1.00 95.25 189 TRP A O 1
ATOM 1471 N N . LYS A 1 190 ? 8.810 -5.972 1.016 1.00 95.19 190 LYS A N 1
ATOM 1472 C CA . LYS A 1 190 ? 8.308 -7.255 0.519 1.00 95.19 190 LYS A CA 1
ATOM 1473 C C . LYS A 1 190 ? 6.941 -7.137 -0.152 1.00 95.19 190 LYS A C 1
ATOM 1475 O O . LYS A 1 190 ? 6.733 -7.708 -1.211 1.00 95.19 190 LYS A O 1
ATOM 1480 N N . TYR A 1 191 ? 6.005 -6.389 0.431 1.00 95.69 191 TYR A N 1
ATOM 1481 C CA . TYR A 1 191 ? 4.639 -6.320 -0.108 1.00 95.69 191 TYR A CA 1
ATOM 1482 C C . TYR A 1 191 ? 4.397 -5.157 -1.080 1.00 95.69 191 TYR A C 1
ATOM 1484 O O . TYR A 1 191 ? 3.474 -5.238 -1.885 1.00 95.69 191 TYR A O 1
ATOM 1492 N N . LEU A 1 192 ? 5.209 -4.091 -1.048 1.00 95.62 192 LEU A N 1
ATOM 1493 C CA . LEU A 1 192 ? 4.995 -2.906 -1.897 1.00 95.62 192 LEU A CA 1
ATOM 1494 C C . LEU A 1 192 ? 6.025 -2.741 -3.017 1.00 95.62 192 LEU A C 1
ATOM 1496 O O . LEU A 1 192 ? 5.710 -2.109 -4.022 1.00 95.62 192 LEU A O 1
ATOM 1500 N N . VAL A 1 193 ? 7.243 -3.268 -2.861 1.00 95.06 193 VAL A N 1
ATOM 1501 C CA . VAL A 1 193 ? 8.332 -3.083 -3.836 1.00 95.06 193 VAL A CA 1
ATOM 1502 C C . VAL A 1 193 ? 8.602 -4.354 -4.617 1.00 95.06 193 VAL A C 1
ATOM 1504 O O . VAL A 1 193 ? 8.637 -4.282 -5.842 1.00 95.06 193 VAL A O 1
ATOM 1507 N N . GLU A 1 194 ? 8.753 -5.501 -3.950 1.00 93.88 194 GLU A N 1
ATOM 1508 C CA . GLU A 1 194 ? 9.047 -6.776 -4.625 1.00 93.88 194 GLU A CA 1
ATOM 1509 C C . GLU A 1 194 ? 8.048 -7.110 -5.746 1.00 93.88 194 GLU A C 1
ATOM 1511 O O . GLU A 1 194 ? 8.512 -7.400 -6.845 1.00 93.88 194 GLU A O 1
ATOM 1516 N N . PRO A 1 195 ? 6.717 -6.953 -5.585 1.00 93.06 195 PRO A N 1
ATOM 1517 C CA . PRO A 1 195 ? 5.775 -7.206 -6.678 1.00 93.06 195 PRO A CA 1
ATOM 1518 C C . PRO A 1 195 ? 5.980 -6.285 -7.893 1.00 93.06 195 PRO A C 1
ATOM 1520 O O . PRO A 1 195 ? 5.770 -6.696 -9.033 1.00 93.06 195 PRO A O 1
ATOM 1523 N N . ILE A 1 196 ? 6.421 -5.041 -7.665 1.00 93.88 196 ILE A N 1
ATOM 1524 C CA . ILE A 1 196 ? 6.698 -4.071 -8.733 1.00 93.88 196 ILE A CA 1
ATOM 1525 C C . ILE A 1 196 ? 7.998 -4.436 -9.453 1.00 93.88 196 ILE A C 1
ATOM 1527 O O . ILE A 1 196 ? 8.019 -4.519 -10.679 1.00 93.88 196 ILE A O 1
ATOM 1531 N N . ILE A 1 197 ? 9.089 -4.648 -8.710 1.00 92.19 197 ILE A N 1
ATOM 1532 C CA . ILE A 1 197 ? 10.394 -4.950 -9.315 1.00 92.19 197 ILE A CA 1
ATOM 1533 C C . ILE A 1 197 ? 10.428 -6.353 -9.920 1.00 92.19 197 ILE A C 1
ATOM 1535 O O . ILE A 1 197 ? 11.080 -6.525 -10.938 1.00 92.19 197 ILE A O 1
ATOM 1539 N N . GLY A 1 198 ? 9.697 -7.322 -9.364 1.00 89.44 198 GLY A N 1
ATOM 1540 C CA . GLY A 1 198 ? 9.593 -8.683 -9.895 1.00 89.44 198 GLY A CA 1
ATOM 1541 C C . GLY A 1 198 ? 8.852 -8.747 -11.225 1.00 89.44 198 GLY A C 1
ATOM 1542 O O . GLY A 1 198 ? 9.198 -9.552 -12.080 1.00 89.44 198 GLY A O 1
ATOM 1543 N N . SER A 1 199 ? 7.904 -7.832 -11.445 1.00 89.25 199 SER A N 1
ATOM 1544 C CA . SER A 1 199 ? 7.255 -7.661 -12.749 1.00 89.25 199 SER A CA 1
ATOM 1545 C C . SER A 1 199 ? 8.190 -7.043 -13.800 1.00 89.25 199 SER A C 1
ATOM 1547 O O . SER A 1 199 ? 7.902 -7.097 -14.990 1.00 89.25 199 SER A O 1
ATOM 1549 N N . ILE A 1 200 ? 9.293 -6.414 -13.378 1.00 88.94 200 ILE A N 1
ATOM 1550 C CA . ILE A 1 200 ? 10.285 -5.788 -14.265 1.00 88.94 200 ILE A CA 1
ATOM 1551 C C . ILE A 1 200 ? 11.482 -6.723 -14.482 1.00 88.94 200 ILE A C 1
ATOM 1553 O O . ILE A 1 200 ? 11.954 -6.850 -15.605 1.00 88.94 200 ILE A O 1
ATOM 1557 N N . ASP A 1 201 ? 11.976 -7.361 -13.422 1.00 88.50 201 ASP A N 1
ATOM 1558 C CA . ASP A 1 201 ? 13.077 -8.325 -13.413 1.00 88.50 201 ASP A CA 1
ATOM 1559 C C . ASP A 1 201 ? 12.714 -9.485 -12.464 1.00 88.50 201 ASP A C 1
ATOM 1561 O O . ASP A 1 201 ? 12.921 -9.381 -11.246 1.00 88.50 201 ASP A O 1
ATOM 1565 N N . PRO A 1 202 ? 12.192 -10.602 -13.006 1.00 85.31 202 PRO A N 1
ATOM 1566 C CA . PRO A 1 202 ? 11.786 -11.762 -12.214 1.00 85.31 202 PRO A CA 1
ATOM 1567 C C . PRO A 1 202 ? 12.908 -12.392 -11.384 1.00 85.31 202 PRO A C 1
ATOM 1569 O O . PRO A 1 202 ? 12.626 -13.111 -10.432 1.00 85.31 202 PRO A O 1
ATOM 1572 N N . ALA A 1 203 ? 14.182 -12.128 -11.698 1.00 83.31 203 ALA A N 1
ATOM 1573 C CA . ALA A 1 203 ? 15.303 -12.689 -10.945 1.00 83.31 203 ALA A CA 1
ATOM 1574 C C . ALA A 1 203 ? 15.611 -11.923 -9.647 1.00 83.31 203 ALA A C 1
ATOM 1576 O O . ALA A 1 203 ? 16.403 -12.401 -8.832 1.00 83.31 203 ALA A O 1
ATOM 1577 N N . LEU A 1 204 ? 15.035 -10.728 -9.455 1.00 81.38 204 LEU A N 1
ATOM 1578 C CA . LEU A 1 204 ? 15.226 -9.926 -8.239 1.00 81.38 204 LEU A CA 1
ATOM 1579 C C . LEU A 1 204 ? 14.341 -10.371 -7.076 1.00 81.38 204 LEU A C 1
ATOM 1581 O O . LEU A 1 204 ? 14.574 -9.946 -5.944 1.00 81.38 204 LEU A O 1
ATOM 1585 N N . VAL A 1 205 ? 13.334 -11.197 -7.345 1.00 76.62 205 VAL A N 1
ATOM 1586 C CA . VAL A 1 205 ? 12.397 -11.684 -6.338 1.00 76.62 205 VAL A CA 1
ATOM 1587 C C . VAL A 1 205 ? 12.595 -13.192 -6.213 1.00 76.62 205 VAL A C 1
ATOM 1589 O O . VAL A 1 205 ? 12.698 -13.876 -7.233 1.00 76.62 205 VAL A O 1
ATOM 1592 N N . PRO A 1 206 ? 12.682 -13.743 -4.989 1.00 65.75 206 PRO A N 1
ATOM 1593 C CA . PRO A 1 206 ? 12.641 -15.188 -4.806 1.00 65.75 206 PRO A CA 1
ATOM 1594 C C . PRO A 1 206 ? 11.402 -15.744 -5.517 1.00 65.75 206 PRO A C 1
ATOM 1596 O O . PRO A 1 206 ? 10.368 -15.075 -5.478 1.00 65.75 206 PRO A O 1
ATOM 1599 N N . PRO A 1 207 ? 11.458 -16.933 -6.144 1.00 56.91 207 PRO A N 1
ATOM 1600 C CA . PRO A 1 207 ? 10.279 -17.525 -6.756 1.00 56.91 207 PRO A CA 1
ATOM 1601 C C . PRO A 1 207 ? 9.185 -17.599 -5.693 1.00 56.91 207 PRO A C 1
ATOM 1603 O O . PRO A 1 207 ? 9.281 -18.368 -4.733 1.00 56.91 207 PRO A O 1
ATOM 1606 N N . LEU A 1 208 ? 8.177 -16.734 -5.823 1.00 49.19 208 LEU A N 1
ATOM 1607 C CA . LEU A 1 208 ? 6.996 -16.799 -4.990 1.00 49.19 208 LEU A CA 1
ATOM 1608 C C . LEU A 1 208 ? 6.409 -18.168 -5.306 1.00 49.19 208 LEU A C 1
ATOM 1610 O O . LEU A 1 208 ? 6.082 -18.436 -6.461 1.00 49.19 208 LEU A O 1
ATOM 1614 N N . ILE A 1 209 ? 6.361 -19.056 -4.312 1.00 39.53 209 ILE A N 1
ATOM 1615 C CA . ILE A 1 209 ? 5.641 -20.323 -4.420 1.00 39.53 209 ILE A CA 1
ATOM 1616 C C . ILE A 1 209 ? 4.266 -19.937 -4.964 1.00 39.53 209 ILE A C 1
ATOM 1618 O O . ILE A 1 209 ? 3.522 -19.251 -4.262 1.00 39.53 209 ILE A O 1
ATOM 1622 N N . LYS A 1 210 ? 3.994 -20.255 -6.240 1.00 39.59 210 LYS A N 1
ATOM 1623 C CA . LYS A 1 210 ? 2.739 -19.957 -6.937 1.00 39.59 210 LYS A CA 1
ATOM 1624 C C . LYS A 1 210 ? 1.624 -20.572 -6.079 1.00 39.59 210 LYS A C 1
ATOM 1626 O O . LYS A 1 210 ? 1.336 -21.756 -6.190 1.00 39.59 210 LYS A O 1
ATOM 1631 N N . GLN A 1 211 ? 1.034 -19.802 -5.164 1.00 35.44 211 GLN A N 1
ATOM 1632 C CA . GLN A 1 211 ? -0.006 -20.277 -4.245 1.00 35.44 211 GLN A CA 1
ATOM 1633 C C . GLN A 1 211 ? -1.399 -20.131 -4.875 1.00 35.44 211 GLN A C 1
ATOM 1635 O O . GLN A 1 211 ? -2.381 -19.838 -4.201 1.00 35.44 211 GLN A O 1
ATOM 1640 N N . ILE A 1 212 ? -1.477 -20.326 -6.193 1.00 35.28 212 ILE A N 1
ATOM 1641 C CA . ILE A 1 212 ? -2.717 -20.377 -6.957 1.00 35.28 212 ILE A CA 1
ATOM 1642 C C . ILE A 1 212 ? -2.590 -21.587 -7.883 1.00 35.28 212 ILE A C 1
ATOM 1644 O O . ILE A 1 212 ? -1.823 -21.569 -8.840 1.00 35.28 212 ILE A O 1
ATOM 1648 N N . SER A 1 213 ? -3.347 -22.627 -7.532 1.00 31.67 213 SER A N 1
ATOM 1649 C CA . SER A 1 213 ? -3.604 -23.846 -8.303 1.00 31.67 213 SER A CA 1
ATOM 1650 C C . SER A 1 213 ? -2.417 -24.798 -8.479 1.00 31.67 213 SER A C 1
ATOM 1652 O O . SER A 1 213 ? -1.697 -24.764 -9.469 1.00 31.67 213 SER A O 1
ATOM 1654 N N . GLN A 1 214 ? -2.304 -25.754 -7.549 1.00 33.78 214 GLN A N 1
ATOM 1655 C CA . GLN A 1 214 ? -1.771 -27.080 -7.864 1.00 33.78 214 GLN A CA 1
ATOM 1656 C C . GLN A 1 214 ? -2.667 -27.727 -8.931 1.00 33.78 214 GLN A C 1
ATOM 1658 O O . GLN A 1 214 ? -3.619 -28.438 -8.627 1.00 33.78 214 GLN A O 1
ATOM 1663 N N . VAL A 1 215 ? -2.372 -27.458 -10.193 1.00 35.06 215 VAL A N 1
ATOM 1664 C CA . VAL A 1 215 ? -2.488 -28.473 -11.233 1.00 35.06 215 VAL A CA 1
ATOM 1665 C C . VAL A 1 215 ? -1.044 -28.782 -11.575 1.00 35.06 215 VAL A C 1
ATOM 1667 O O . VAL A 1 215 ? -0.281 -27.852 -11.821 1.00 35.06 215 VAL A O 1
ATOM 1670 N N . GLU A 1 216 ? -0.643 -30.048 -11.480 1.00 37.31 216 GLU A N 1
ATOM 1671 C CA . GLU A 1 216 ? 0.672 -30.512 -11.923 1.00 37.31 216 GLU A CA 1
ATOM 1672 C C . GLU A 1 216 ? 0.926 -29.996 -13.344 1.00 37.31 216 GLU A C 1
ATOM 1674 O O . GLU A 1 216 ? 0.397 -30.520 -14.325 1.00 37.31 216 GLU A O 1
ATOM 1679 N N . GLU A 1 217 ? 1.679 -28.904 -13.451 1.00 40.31 217 GLU A N 1
ATOM 1680 C CA . GLU A 1 217 ? 2.008 -28.296 -14.727 1.00 40.31 217 GLU A CA 1
ATOM 1681 C C . GLU A 1 217 ? 3.107 -29.157 -15.341 1.00 40.31 217 GLU A C 1
ATOM 1683 O O . GLU A 1 217 ? 4.276 -29.105 -14.955 1.00 40.31 217 GLU A O 1
ATOM 1688 N N . ILE A 1 218 ? 2.700 -30.030 -16.261 1.00 42.50 218 ILE A N 1
ATOM 1689 C CA . ILE A 1 218 ? 3.607 -30.754 -17.142 1.00 42.50 218 ILE A CA 1
ATOM 1690 C C . ILE A 1 218 ? 4.394 -29.688 -17.910 1.00 42.50 218 ILE A C 1
ATOM 1692 O O . ILE A 1 218 ? 3.890 -29.102 -18.867 1.00 42.50 218 ILE A O 1
ATOM 1696 N N . VAL A 1 219 ? 5.626 -29.418 -17.477 1.00 46.06 219 VAL A N 1
ATOM 1697 C CA . VAL A 1 219 ? 6.545 -28.521 -18.181 1.00 46.06 219 VAL A CA 1
ATOM 1698 C C . VAL A 1 219 ? 6.896 -29.173 -19.516 1.00 46.06 219 VAL A C 1
ATOM 1700 O O . VAL A 1 219 ? 7.755 -30.053 -19.600 1.00 46.06 219 VAL A O 1
ATOM 1703 N N . VAL A 1 220 ? 6.211 -28.759 -20.580 1.00 42.72 220 VAL A N 1
ATOM 1704 C CA . VAL A 1 220 ? 6.575 -29.129 -21.948 1.00 42.72 220 VAL A CA 1
ATOM 1705 C C . VAL A 1 220 ? 7.846 -28.359 -22.307 1.00 42.72 220 VAL A C 1
ATOM 1707 O O . VAL A 1 220 ? 7.802 -27.180 -22.659 1.00 42.72 220 VAL A O 1
ATOM 1710 N N . LEU A 1 221 ? 8.994 -29.032 -22.195 1.00 43.47 221 LEU A N 1
ATOM 1711 C CA . LEU A 1 221 ? 10.297 -28.516 -22.619 1.00 43.47 221 LEU A CA 1
ATOM 1712 C C . LEU A 1 221 ? 10.212 -28.040 -24.080 1.00 43.47 221 LEU A C 1
ATOM 1714 O O . LEU A 1 221 ? 10.032 -28.846 -24.991 1.00 43.47 221 LEU A O 1
ATOM 1718 N N . GLY A 1 222 ? 10.332 -26.728 -24.297 1.00 49.50 222 GLY A N 1
ATOM 1719 C CA . GLY A 1 222 ? 10.342 -26.109 -25.629 1.00 49.50 222 GLY A CA 1
ATOM 1720 C C . GLY A 1 222 ? 9.283 -25.026 -25.862 1.00 49.50 222 GLY A C 1
ATOM 1721 O O . GLY A 1 222 ? 9.398 -24.289 -26.840 1.00 49.50 222 GLY A O 1
ATOM 1722 N N . MET A 1 223 ? 8.292 -24.875 -24.977 1.00 53.50 223 MET A N 1
ATOM 1723 C CA . MET A 1 223 ? 7.353 -23.746 -25.029 1.00 53.50 223 MET A CA 1
ATOM 1724 C C . MET A 1 223 ? 7.915 -22.551 -24.253 1.00 53.50 223 MET A C 1
ATOM 1726 O O . MET A 1 223 ? 8.438 -22.703 -23.153 1.00 53.50 223 MET A O 1
ATOM 1730 N N . THR A 1 224 ? 7.823 -21.353 -24.835 1.00 62.03 224 THR A N 1
ATOM 1731 C CA . THR A 1 224 ? 8.158 -20.119 -24.111 1.00 62.03 224 THR A CA 1
ATOM 1732 C C . THR A 1 224 ? 6.966 -19.722 -23.250 1.00 62.03 224 THR A C 1
ATOM 1734 O O . THR A 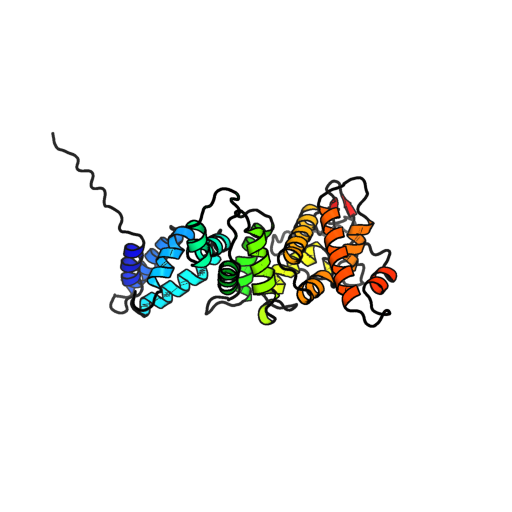1 224 ? 5.931 -19.337 -23.787 1.00 62.03 224 THR A O 1
ATOM 1737 N N . GLU A 1 225 ? 7.100 -19.869 -21.931 1.00 78.50 225 GLU A N 1
ATOM 1738 C CA . GLU A 1 225 ? 6.123 -19.393 -20.945 1.00 78.50 225 GLU A CA 1
ATOM 1739 C C . GLU A 1 225 ? 6.262 -17.873 -20.807 1.00 78.50 225 GLU A C 1
ATOM 1741 O O . GLU A 1 225 ? 7.375 -17.359 -20.711 1.00 78.50 225 GLU A O 1
ATOM 1746 N N . VAL A 1 226 ? 5.137 -17.156 -20.826 1.00 80.94 226 VAL A N 1
ATOM 1747 C CA . VAL A 1 226 ? 5.110 -15.727 -20.492 1.00 80.94 226 VAL A CA 1
ATOM 1748 C C . VAL A 1 226 ? 5.119 -15.618 -18.971 1.00 80.94 226 VAL A C 1
ATOM 1750 O O . VAL A 1 226 ? 4.135 -15.970 -18.322 1.00 80.94 226 VAL A O 1
ATOM 1753 N N . LEU A 1 227 ? 6.226 -15.140 -18.409 1.00 81.69 227 LEU A N 1
ATOM 1754 C CA . LEU A 1 227 ? 6.403 -14.926 -16.974 1.00 81.69 227 LEU A CA 1
ATOM 1755 C C . LEU A 1 227 ? 5.683 -13.659 -16.510 1.00 81.69 227 LEU A C 1
ATOM 1757 O O . LEU A 1 227 ? 5.133 -13.631 -15.409 1.00 81.69 227 LEU A O 1
ATOM 1761 N N . VAL A 1 228 ? 5.693 -12.606 -17.337 1.00 83.38 228 VAL A N 1
ATOM 1762 C CA . VAL A 1 228 ? 5.018 -11.334 -17.043 1.00 83.38 228 VAL A CA 1
ATOM 1763 C C . VAL A 1 228 ? 4.386 -10.762 -18.306 1.00 83.38 228 VAL A C 1
ATOM 1765 O O . VAL A 1 228 ? 5.040 -10.612 -19.338 1.00 83.38 228 VAL A O 1
ATOM 1768 N N . THR A 1 229 ? 3.109 -10.389 -18.212 1.00 86.56 229 THR A N 1
ATOM 1769 C CA . THR A 1 229 ? 2.379 -9.759 -19.318 1.00 86.56 229 THR A CA 1
ATOM 1770 C C . THR A 1 229 ? 2.780 -8.288 -19.504 1.00 86.56 229 THR A C 1
ATOM 1772 O O . THR A 1 229 ? 3.122 -7.592 -18.544 1.00 86.56 229 THR A O 1
ATOM 1775 N N . ALA A 1 230 ? 2.651 -7.755 -20.721 1.00 84.19 230 ALA A N 1
ATOM 1776 C CA . ALA A 1 230 ? 2.898 -6.342 -21.020 1.00 84.19 230 ALA A CA 1
ATOM 1777 C C . ALA A 1 230 ? 2.025 -5.403 -20.188 1.00 84.19 230 ALA A C 1
ATOM 1779 O O . ALA A 1 230 ? 2.439 -4.285 -19.872 1.00 84.19 230 ALA A O 1
ATOM 1780 N N . GLU A 1 231 ? 0.812 -5.832 -19.833 1.00 86.56 231 GLU A N 1
ATOM 1781 C CA . GLU A 1 231 ? -0.085 -5.035 -19.006 1.00 86.56 231 GLU A CA 1
ATOM 1782 C C . GLU A 1 231 ? 0.451 -4.907 -17.575 1.00 86.56 231 GLU A C 1
ATOM 1784 O O . GLU A 1 231 ? 0.493 -3.796 -17.038 1.00 86.56 231 GLU A O 1
ATOM 1789 N N . ASP A 1 232 ? 0.919 -6.006 -16.984 1.00 87.81 232 ASP A N 1
ATOM 1790 C CA . ASP A 1 232 ? 1.474 -6.022 -15.626 1.00 87.81 232 ASP A CA 1
ATOM 1791 C C . ASP A 1 232 ? 2.818 -5.291 -15.549 1.00 87.81 232 ASP A C 1
ATOM 1793 O O . ASP A 1 232 ? 3.063 -4.533 -14.601 1.00 87.81 232 ASP A O 1
ATOM 1797 N N . LEU A 1 233 ? 3.647 -5.412 -16.592 1.00 89.69 233 LEU A N 1
ATOM 1798 C CA . LEU A 1 233 ? 4.868 -4.623 -16.737 1.00 89.69 233 LEU A CA 1
ATOM 1799 C C . LEU A 1 233 ? 4.547 -3.122 -16.827 1.00 89.69 233 LEU A C 1
ATOM 1801 O O . LEU A 1 233 ? 5.117 -2.311 -16.092 1.00 89.69 233 LEU A O 1
ATOM 1805 N N . LYS A 1 234 ? 3.586 -2.735 -17.678 1.00 89.00 234 LYS A N 1
ATOM 1806 C CA . LYS A 1 234 ? 3.158 -1.336 -17.838 1.00 89.00 234 LYS A CA 1
ATOM 1807 C C . LYS A 1 234 ? 2.587 -0.769 -16.537 1.00 89.00 234 LYS A C 1
ATOM 1809 O O . LYS A 1 234 ? 2.914 0.364 -16.176 1.00 89.00 234 LYS A O 1
ATOM 1814 N N . LYS A 1 235 ? 1.750 -1.533 -15.825 1.00 91.38 235 LYS A N 1
ATOM 1815 C CA . LYS A 1 235 ? 1.225 -1.161 -14.499 1.00 91.38 235 LYS A CA 1
ATOM 1816 C C . LYS A 1 235 ? 2.359 -0.950 -13.501 1.00 91.38 235 LYS A C 1
ATOM 1818 O O . LYS A 1 235 ? 2.408 0.097 -12.861 1.00 91.38 235 LYS A O 1
ATOM 1823 N N . SER A 1 236 ? 3.311 -1.876 -13.424 1.00 92.81 236 SER A N 1
ATOM 1824 C CA . SER A 1 236 ? 4.452 -1.788 -12.505 1.00 92.81 236 SER A CA 1
ATOM 1825 C C . SER A 1 236 ? 5.328 -0.565 -12.772 1.00 92.81 236 SER A C 1
ATOM 1827 O O . SER A 1 236 ? 5.651 0.180 -11.846 1.00 92.81 236 SER A O 1
ATOM 1829 N N . LEU A 1 237 ? 5.630 -0.278 -14.042 1.00 93.31 237 LEU A N 1
ATOM 1830 C CA . LEU A 1 237 ? 6.377 0.920 -14.438 1.00 93.31 237 LEU A CA 1
ATOM 1831 C C . LEU A 1 237 ? 5.628 2.214 -14.093 1.00 93.31 237 LEU A C 1
ATOM 1833 O O . LEU A 1 237 ? 6.240 3.166 -13.609 1.00 93.31 237 LEU A O 1
ATOM 1837 N N . ARG A 1 238 ? 4.306 2.255 -14.306 1.00 92.81 238 ARG A N 1
ATOM 1838 C CA . ARG A 1 238 ? 3.470 3.407 -13.936 1.00 92.81 238 ARG A CA 1
ATOM 1839 C C . ARG A 1 238 ? 3.432 3.616 -12.424 1.00 92.81 238 ARG A C 1
ATOM 1841 O O . ARG A 1 238 ? 3.693 4.729 -11.983 1.00 92.81 238 ARG A O 1
ATOM 1848 N N . ARG A 1 239 ? 3.186 2.563 -11.634 1.00 94.06 239 ARG A N 1
ATOM 1849 C CA . ARG A 1 239 ? 3.217 2.618 -10.160 1.00 94.06 239 ARG A CA 1
ATOM 1850 C C . ARG A 1 239 ? 4.554 3.157 -9.664 1.00 94.06 239 ARG A C 1
ATOM 1852 O O . ARG A 1 239 ? 4.587 4.064 -8.837 1.00 94.06 239 ARG A O 1
ATOM 1859 N N . LEU A 1 240 ? 5.655 2.646 -10.215 1.00 93.94 240 LEU A N 1
ATOM 1860 C CA . LEU A 1 240 ? 7.001 3.081 -9.861 1.00 93.94 240 LEU A CA 1
ATOM 1861 C C . LEU A 1 240 ? 7.255 4.549 -10.220 1.00 93.94 240 LEU A C 1
ATOM 1863 O O . LEU A 1 240 ? 7.818 5.288 -9.411 1.00 93.94 240 LEU A O 1
ATOM 1867 N N . LEU A 1 241 ? 6.814 4.985 -11.405 1.00 93.00 241 LEU A N 1
ATOM 1868 C CA . LEU A 1 241 ? 6.893 6.385 -11.811 1.00 93.00 241 LEU A CA 1
ATOM 1869 C C . LEU A 1 241 ? 6.111 7.272 -10.842 1.00 93.00 241 LEU A C 1
ATOM 1871 O O . LEU A 1 241 ? 6.692 8.221 -10.324 1.00 93.00 241 LEU A O 1
ATOM 1875 N N . THR A 1 242 ? 4.855 6.932 -10.539 1.00 91.94 242 THR A N 1
ATOM 1876 C CA . THR A 1 242 ? 4.012 7.682 -9.599 1.00 91.94 242 THR A CA 1
ATOM 1877 C C . THR A 1 242 ? 4.678 7.803 -8.230 1.00 91.94 242 THR A C 1
ATOM 1879 O O . THR A 1 242 ? 4.756 8.914 -7.707 1.00 91.94 242 THR A O 1
ATOM 1882 N N . ILE A 1 243 ? 5.230 6.707 -7.688 1.00 92.12 243 ILE A N 1
ATOM 1883 C CA . ILE A 1 243 ? 5.946 6.705 -6.399 1.00 92.12 243 ILE A CA 1
ATOM 1884 C C . ILE A 1 243 ? 7.113 7.699 -6.407 1.00 92.12 243 ILE A C 1
ATOM 1886 O O . ILE A 1 243 ? 7.276 8.488 -5.476 1.00 92.12 243 ILE A O 1
ATOM 1890 N N . VAL A 1 244 ? 7.926 7.675 -7.464 1.00 90.88 244 VAL A N 1
ATOM 1891 C CA . VAL A 1 244 ? 9.148 8.483 -7.560 1.00 90.88 244 VAL A CA 1
ATOM 1892 C C . VAL A 1 244 ? 8.857 9.954 -7.874 1.00 90.88 244 VAL A C 1
ATOM 1894 O O . VAL A 1 244 ? 9.598 10.825 -7.416 1.00 90.88 244 VAL A O 1
ATOM 1897 N N . THR A 1 245 ? 7.811 10.258 -8.648 1.00 89.19 245 THR A N 1
ATOM 1898 C CA . THR A 1 245 ? 7.502 11.638 -9.056 1.00 89.19 245 THR A CA 1
ATOM 1899 C C . THR A 1 245 ? 6.620 12.381 -8.066 1.00 89.19 245 THR A C 1
ATOM 1901 O O . THR A 1 245 ? 6.783 13.588 -7.913 1.00 89.19 245 THR A O 1
ATOM 1904 N N . SER A 1 246 ? 5.689 11.694 -7.401 1.00 84.19 246 SER A N 1
ATOM 1905 C CA . SER A 1 246 ? 4.759 12.343 -6.468 1.00 84.19 246 SER A CA 1
ATOM 1906 C C . SER A 1 246 ? 5.406 12.622 -5.110 1.00 84.19 246 SER A C 1
ATOM 1908 O O . SER A 1 246 ? 5.015 13.570 -4.432 1.00 84.19 246 SER A O 1
ATOM 1910 N N . HIS A 1 247 ? 6.424 11.845 -4.724 1.00 74.62 247 HIS A N 1
ATOM 1911 C CA . HIS A 1 247 ? 7.238 12.122 -3.542 1.00 74.62 247 HIS A CA 1
ATOM 1912 C C . HIS A 1 247 ? 8.737 11.885 -3.815 1.00 74.62 247 HIS A C 1
ATOM 1914 O O . HIS A 1 247 ? 9.281 10.828 -3.478 1.00 74.62 247 HIS A O 1
ATOM 1920 N N . PRO A 1 248 ? 9.430 12.860 -4.434 1.00 78.25 248 PRO A N 1
ATOM 1921 C CA . PRO A 1 248 ? 10.821 12.693 -4.829 1.00 78.25 248 PRO A CA 1
ATOM 1922 C C . PRO A 1 248 ? 11.745 12.680 -3.604 1.00 78.25 248 PRO A C 1
ATOM 1924 O O . PRO A 1 248 ? 12.075 13.721 -3.039 1.00 78.25 248 PRO A O 1
ATOM 1927 N N . HIS A 1 249 ? 12.209 11.490 -3.217 1.00 84.88 249 HIS A N 1
ATOM 1928 C CA . HIS A 1 249 ? 13.215 11.308 -2.170 1.00 84.88 249 HIS A CA 1
ATOM 1929 C C . HIS A 1 249 ? 14.473 10.641 -2.758 1.00 84.88 249 HIS A C 1
ATOM 1931 O O . HIS A 1 249 ? 14.458 9.428 -2.993 1.00 84.88 249 HIS A O 1
ATOM 1937 N N . PRO A 1 250 ? 15.588 11.375 -2.972 1.00 85.88 250 PRO A N 1
ATOM 1938 C CA . PRO A 1 250 ? 16.748 10.900 -3.736 1.00 85.88 250 PRO A CA 1
ATOM 1939 C C . PRO A 1 250 ? 17.274 9.521 -3.323 1.00 85.88 250 PRO A C 1
ATOM 1941 O O . PRO A 1 250 ? 17.527 8.671 -4.177 1.00 85.88 250 PRO A O 1
ATOM 1944 N N . SER A 1 251 ? 17.401 9.262 -2.019 1.00 87.69 251 SER A N 1
ATOM 1945 C CA . SER A 1 251 ? 17.905 7.977 -1.517 1.00 87.69 251 SER A CA 1
ATOM 1946 C C . SER A 1 251 ? 16.918 6.830 -1.734 1.00 87.69 251 SER A C 1
ATOM 1948 O O . SER A 1 251 ? 17.336 5.699 -1.972 1.00 87.69 251 SER A O 1
ATOM 1950 N N . LEU A 1 252 ? 15.612 7.112 -1.679 1.00 89.31 252 LEU A N 1
ATOM 1951 C CA . LEU A 1 252 ? 14.581 6.101 -1.915 1.00 89.31 252 LEU A CA 1
ATOM 1952 C C . LEU A 1 252 ? 14.519 5.785 -3.404 1.00 89.31 252 LEU A C 1
ATOM 1954 O O . LEU A 1 252 ? 14.576 4.618 -3.776 1.00 89.31 252 LEU A O 1
ATOM 1958 N N . THR A 1 253 ? 14.496 6.817 -4.246 1.00 90.81 253 THR A N 1
ATOM 1959 C CA . THR A 1 253 ? 14.509 6.672 -5.699 1.00 90.81 253 THR A CA 1
ATOM 1960 C C . THR A 1 253 ? 15.707 5.852 -6.162 1.00 90.81 253 THR A C 1
ATOM 1962 O O . THR A 1 253 ? 15.541 4.910 -6.927 1.00 90.81 253 THR A O 1
ATOM 1965 N N . LYS A 1 254 ? 16.911 6.121 -5.643 1.00 89.44 254 LYS A N 1
ATOM 1966 C CA . LYS A 1 254 ? 18.092 5.296 -5.942 1.00 89.44 254 LYS A CA 1
ATOM 1967 C C . LYS A 1 254 ? 17.915 3.849 -5.518 1.00 89.44 254 LYS A C 1
ATOM 1969 O O . LYS A 1 254 ? 18.257 2.952 -6.277 1.00 89.44 254 LYS A O 1
ATOM 1974 N N . ARG A 1 255 ? 17.383 3.616 -4.319 1.00 91.12 255 ARG A N 1
ATOM 1975 C CA . ARG A 1 255 ? 17.168 2.265 -3.795 1.00 91.12 255 ARG A CA 1
ATOM 1976 C C . ARG A 1 255 ? 16.147 1.476 -4.621 1.00 91.12 255 ARG A C 1
ATOM 1978 O O . ARG A 1 255 ? 16.344 0.283 -4.799 1.00 91.12 255 ARG A O 1
ATOM 1985 N N . LEU A 1 256 ? 15.111 2.135 -5.141 1.00 91.88 256 LEU A N 1
ATOM 1986 C CA . LEU A 1 256 ? 14.095 1.524 -6.003 1.00 91.88 256 LEU A CA 1
ATOM 1987 C C . LEU A 1 256 ? 14.595 1.283 -7.434 1.00 91.88 256 LEU A C 1
ATOM 1989 O O . LEU A 1 256 ? 14.322 0.237 -8.008 1.00 91.88 256 LEU A O 1
ATOM 1993 N N . LEU A 1 257 ? 15.319 2.246 -8.013 1.00 91.81 257 LEU A N 1
ATOM 1994 C CA . LEU A 1 257 ? 15.657 2.236 -9.439 1.00 91.81 257 LEU A CA 1
ATOM 1995 C C . LEU A 1 257 ? 17.022 1.602 -9.757 1.00 91.81 257 LEU A C 1
ATOM 1997 O O . LEU A 1 257 ? 17.182 1.043 -10.837 1.00 91.81 257 LEU A O 1
ATOM 2001 N N . ASN A 1 258 ? 18.005 1.641 -8.847 1.00 90.44 258 ASN A N 1
ATOM 2002 C CA . ASN A 1 258 ? 19.323 1.031 -9.092 1.00 90.44 258 ASN A CA 1
ATOM 2003 C C . ASN A 1 258 ? 19.262 -0.472 -9.422 1.00 90.44 258 ASN A C 1
ATOM 2005 O O . ASN A 1 258 ? 19.979 -0.877 -10.339 1.00 90.44 258 ASN A O 1
ATOM 2009 N N . PRO A 1 259 ? 18.464 -1.306 -8.719 1.00 90.44 259 PRO A N 1
ATOM 2010 C CA . PRO A 1 259 ? 18.391 -2.740 -9.011 1.00 90.44 259 PRO A CA 1
ATOM 2011 C C . PRO A 1 259 ? 17.890 -3.046 -10.426 1.00 90.44 259 PRO A C 1
ATOM 2013 O O . PRO A 1 259 ? 18.283 -4.050 -11.010 1.00 90.44 259 PRO A O 1
ATOM 2016 N N . ILE A 1 260 ? 17.069 -2.154 -10.986 1.00 91.50 260 ILE A N 1
ATOM 2017 C CA . ILE A 1 260 ? 16.432 -2.307 -12.297 1.00 91.50 260 ILE A CA 1
ATOM 2018 C C . ILE A 1 260 ? 17.054 -1.403 -13.374 1.00 91.50 260 ILE A C 1
ATOM 2020 O O . ILE A 1 260 ? 16.443 -1.186 -14.414 1.00 91.50 260 ILE A O 1
ATOM 2024 N N . LEU A 1 261 ? 18.265 -0.872 -13.162 1.00 90.62 261 LEU A N 1
ATOM 2025 C CA . LEU A 1 261 ? 18.940 -0.003 -14.138 1.00 90.62 261 LEU A CA 1
ATOM 2026 C C . LEU A 1 261 ? 19.061 -0.667 -15.523 1.00 90.62 261 LEU A C 1
ATOM 2028 O O . LEU A 1 261 ? 18.688 -0.062 -16.525 1.00 90.62 261 LEU A O 1
ATOM 2032 N N . LEU A 1 262 ? 19.569 -1.904 -15.569 1.00 89.62 262 LEU A N 1
ATOM 2033 C CA . LEU A 1 262 ? 19.733 -2.664 -16.814 1.00 89.62 262 LEU A CA 1
ATOM 2034 C C . LEU A 1 262 ? 18.381 -3.078 -17.427 1.00 89.62 262 LEU A C 1
ATOM 2036 O O . LEU A 1 262 ? 18.189 -2.829 -18.617 1.00 89.62 262 LEU A O 1
ATOM 2040 N N . PRO A 1 263 ? 17.408 -3.602 -16.651 1.00 90.62 263 PRO A N 1
ATOM 2041 C CA . PRO A 1 263 ? 16.021 -3.743 -17.094 1.00 90.62 263 PRO A CA 1
ATOM 2042 C C . PRO A 1 263 ? 15.439 -2.491 -17.765 1.00 90.62 263 PRO A C 1
ATOM 2044 O O . PRO A 1 263 ? 14.955 -2.562 -18.892 1.00 90.62 263 PRO A O 1
ATOM 2047 N N . LEU A 1 264 ? 15.540 -1.319 -17.127 1.00 89.94 264 LEU A N 1
ATOM 2048 C CA . LEU A 1 264 ? 15.039 -0.058 -17.683 1.00 89.94 264 LEU A CA 1
ATOM 2049 C C . LEU A 1 264 ? 15.759 0.329 -18.982 1.00 89.94 264 LEU A C 1
ATOM 2051 O O . LEU A 1 264 ? 15.113 0.817 -19.907 1.00 89.94 264 LEU A O 1
ATOM 2055 N N . TRP A 1 265 ? 17.071 0.091 -19.070 1.00 88.44 265 TRP A N 1
ATOM 2056 C CA . TRP A 1 265 ? 17.845 0.302 -20.296 1.00 88.44 265 TRP A CA 1
ATOM 2057 C C . TRP A 1 265 ? 17.361 -0.596 -21.442 1.00 88.44 265 TRP A C 1
ATOM 2059 O O . TRP A 1 265 ? 17.040 -0.099 -22.519 1.00 88.44 265 TRP A O 1
ATOM 2069 N N . ALA A 1 266 ? 17.222 -1.902 -21.205 1.00 87.44 266 ALA A N 1
ATOM 2070 C CA . ALA A 1 266 ? 16.740 -2.845 -22.214 1.00 87.44 266 ALA A CA 1
ATOM 2071 C C . ALA A 1 266 ? 15.312 -2.542 -22.675 1.00 87.44 266 ALA A C 1
ATOM 2073 O O . ALA A 1 266 ? 14.991 -2.632 -23.867 1.00 87.44 266 ALA A O 1
ATOM 2074 N N . LEU A 1 267 ? 14.442 -2.160 -21.736 1.00 86.69 267 LEU A N 1
ATOM 2075 C CA . LEU A 1 267 ? 13.086 -1.724 -22.040 1.00 86.69 267 LEU A CA 1
ATOM 2076 C C . LEU A 1 267 ? 13.105 -0.490 -22.944 1.00 86.69 267 LEU A C 1
ATOM 2078 O O . LEU A 1 267 ? 12.485 -0.548 -24.005 1.00 86.69 267 LEU A O 1
ATOM 2082 N N . PHE A 1 268 ? 13.903 0.526 -22.599 1.00 85.62 268 PHE A N 1
ATOM 2083 C CA . PHE A 1 268 ? 14.064 1.759 -23.372 1.00 85.62 268 PHE A CA 1
ATOM 2084 C C . PHE A 1 268 ? 14.615 1.515 -24.786 1.00 85.62 268 PHE A C 1
ATOM 2086 O O . PHE A 1 268 ? 14.085 2.050 -25.754 1.00 85.62 268 PHE A O 1
ATOM 2093 N N . CYS A 1 269 ? 15.656 0.689 -24.932 1.00 82.06 269 CYS A N 1
ATOM 2094 C CA . CYS A 1 269 ? 16.304 0.453 -26.226 1.00 82.06 269 CYS A CA 1
ATOM 2095 C C . CYS A 1 269 ? 15.447 -0.346 -27.211 1.00 82.06 269 CYS A C 1
ATOM 2097 O O . CYS A 1 269 ? 15.532 -0.117 -28.413 1.00 82.06 269 CYS A O 1
ATOM 2099 N N . GLY A 1 270 ? 14.655 -1.303 -26.723 1.00 67.44 270 GLY A N 1
ATOM 2100 C CA . GLY A 1 270 ? 13.852 -2.162 -27.603 1.00 67.44 270 GLY A CA 1
ATOM 2101 C C . GLY A 1 270 ? 12.396 -1.722 -27.785 1.00 67.44 270 GLY A C 1
ATOM 2102 O O . GLY A 1 270 ? 11.608 -2.500 -28.315 1.00 67.44 270 GLY A O 1
ATOM 2103 N N . GLU A 1 271 ? 11.985 -0.556 -27.285 1.00 64.75 271 GLU A N 1
ATOM 2104 C CA . GLU A 1 271 ? 10.684 0.005 -27.657 1.00 64.75 271 GLU A CA 1
ATOM 2105 C C . GLU A 1 271 ? 10.788 0.617 -29.059 1.00 64.75 271 GLU A C 1
ATOM 2107 O O . GLU A 1 271 ? 11.423 1.648 -29.281 1.00 64.75 271 GLU A O 1
ATOM 2112 N N . ASN A 1 272 ? 10.183 -0.068 -30.030 1.00 52.56 272 ASN A N 1
ATOM 2113 C CA . ASN A 1 272 ? 10.104 0.406 -31.406 1.00 52.56 272 ASN A CA 1
ATOM 2114 C C . ASN A 1 272 ? 9.313 1.719 -31.477 1.00 52.56 272 ASN A C 1
ATOM 2116 O O . ASN A 1 272 ? 8.262 1.864 -30.854 1.00 52.56 272 ASN A O 1
ATOM 2120 N N . LYS A 1 273 ? 9.795 2.642 -32.318 1.00 50.44 273 LYS A N 1
ATOM 2121 C CA . LYS A 1 273 ? 9.219 3.976 -32.573 1.00 50.44 273 LYS A CA 1
ATOM 2122 C C . LYS A 1 273 ? 7.749 3.976 -33.041 1.00 50.44 273 LYS A C 1
ATOM 2124 O O . LYS A 1 273 ? 7.144 5.042 -33.059 1.00 50.44 273 LYS A O 1
ATOM 2129 N N . ASP A 1 274 ? 7.180 2.818 -33.378 1.00 44.59 274 ASP A N 1
ATOM 2130 C CA . ASP A 1 274 ? 5.841 2.686 -33.970 1.00 44.59 274 ASP A CA 1
ATOM 2131 C C . ASP A 1 274 ? 4.686 2.584 -32.964 1.00 44.59 274 ASP A C 1
ATOM 2133 O O . ASP A 1 274 ? 3.533 2.734 -33.352 1.00 44.59 274 ASP A O 1
ATOM 2137 N N . ASN A 1 275 ? 4.958 2.395 -31.669 1.00 45.50 275 ASN A N 1
ATOM 2138 C CA . ASN A 1 275 ? 3.925 2.449 -30.633 1.00 45.50 275 ASN A CA 1
ATOM 2139 C C . ASN A 1 275 ? 4.341 3.467 -29.569 1.00 45.50 275 ASN A C 1
ATOM 2141 O O . ASN A 1 275 ? 4.945 3.116 -28.557 1.00 45.50 275 ASN A O 1
ATOM 2145 N N . GLY A 1 276 ? 3.999 4.740 -29.791 1.00 47.47 276 GLY A N 1
ATOM 2146 C CA . GLY A 1 276 ? 4.124 5.840 -28.823 1.00 47.47 276 GLY A CA 1
ATOM 2147 C C . GLY A 1 276 ? 3.208 5.681 -27.601 1.00 47.47 276 GLY A C 1
ATOM 2148 O O . GLY A 1 276 ? 2.492 6.604 -27.227 1.00 47.47 276 GLY A O 1
ATOM 2149 N N . GLY A 1 277 ? 3.174 4.489 -27.010 1.00 59.75 277 GLY A N 1
ATOM 2150 C CA . GLY A 1 277 ? 2.364 4.160 -25.852 1.00 59.75 277 GLY A CA 1
ATOM 2151 C C . GLY A 1 277 ? 2.967 4.709 -24.562 1.00 59.75 277 GLY A C 1
ATOM 2152 O O . GLY A 1 277 ? 4.180 4.871 -24.429 1.00 59.75 277 GLY A O 1
ATOM 2153 N N . ASP A 1 278 ? 2.110 4.926 -23.563 1.00 65.50 278 ASP A N 1
ATOM 2154 C CA . ASP A 1 278 ? 2.496 5.507 -22.267 1.00 65.50 278 ASP A CA 1
ATOM 2155 C C . ASP A 1 278 ? 3.651 4.781 -21.559 1.00 65.50 278 ASP A C 1
ATOM 2157 O O . ASP A 1 278 ? 4.322 5.387 -20.728 1.00 65.50 278 ASP A O 1
ATOM 2161 N N . SER A 1 279 ? 3.872 3.492 -21.855 1.00 71.12 279 SER A N 1
ATOM 2162 C CA . SER A 1 279 ? 4.963 2.699 -21.271 1.00 71.12 279 SER A CA 1
ATOM 2163 C C . SER A 1 279 ? 6.325 3.310 -21.593 1.00 71.12 279 SER A C 1
ATOM 2165 O O . SER A 1 279 ? 7.121 3.536 -20.683 1.00 71.12 279 SER A O 1
ATOM 2167 N N . SER A 1 280 ? 6.540 3.707 -22.849 1.00 75.75 280 SER A N 1
ATOM 2168 C CA . SER A 1 280 ? 7.830 4.235 -23.288 1.00 75.75 280 SER A CA 1
ATOM 2169 C C . SER A 1 280 ? 8.165 5.575 -22.669 1.00 75.75 280 SER A C 1
ATOM 2171 O O . SER A 1 280 ? 9.269 5.812 -22.167 1.00 75.75 280 SER A O 1
ATOM 2173 N N . ALA A 1 281 ? 7.148 6.429 -22.573 1.00 82.88 281 ALA A N 1
ATOM 2174 C CA . ALA A 1 281 ? 7.258 7.674 -21.839 1.00 82.88 281 ALA A CA 1
ATOM 2175 C C . ALA A 1 281 ? 7.567 7.432 -20.349 1.00 82.88 281 ALA A C 1
ATOM 2177 O O . ALA A 1 281 ? 8.329 8.201 -19.759 1.00 82.88 281 ALA A O 1
ATOM 2178 N N . CYS A 1 282 ? 7.008 6.383 -19.730 1.00 85.56 282 CYS A N 1
ATOM 2179 C CA . CYS A 1 282 ? 7.293 6.040 -18.335 1.00 85.56 282 CYS A CA 1
ATOM 2180 C C . CYS A 1 282 ? 8.733 5.551 -18.147 1.00 85.56 282 CYS A C 1
ATOM 2182 O O . CYS A 1 282 ? 9.438 6.087 -17.290 1.00 85.56 282 CYS A O 1
ATOM 2184 N N . VAL A 1 283 ? 9.192 4.597 -18.964 1.00 87.06 283 VAL A N 1
ATOM 2185 C CA . VAL A 1 283 ? 10.561 4.057 -18.901 1.00 87.06 283 VAL A CA 1
ATOM 2186 C C . VAL A 1 283 ? 11.585 5.168 -19.125 1.00 87.06 283 VAL A C 1
ATOM 2188 O O . VAL A 1 283 ? 12.502 5.329 -18.320 1.00 87.06 283 VAL A O 1
ATOM 2191 N N . GLY A 1 284 ? 11.394 5.997 -20.156 1.00 86.75 284 GLY A N 1
ATOM 2192 C CA . GLY A 1 284 ? 12.285 7.120 -20.446 1.00 86.75 284 GLY A CA 1
ATOM 2193 C C . GLY A 1 284 ? 12.362 8.132 -19.297 1.00 86.75 284 GLY A C 1
ATOM 2194 O O . GLY A 1 284 ? 13.450 8.598 -18.953 1.00 86.75 284 GLY A O 1
ATOM 2195 N N . LYS A 1 285 ? 11.231 8.442 -18.643 1.00 90.69 285 LYS A N 1
ATOM 2196 C CA . LYS A 1 285 ? 11.205 9.310 -17.451 1.00 90.69 285 LYS A CA 1
ATOM 2197 C C . LYS A 1 285 ? 11.947 8.680 -16.271 1.00 90.69 285 LYS A C 1
ATOM 2199 O O . LYS A 1 285 ? 12.763 9.362 -15.656 1.00 90.69 285 LYS A O 1
ATOM 2204 N N . LEU A 1 286 ? 11.698 7.404 -15.973 1.00 91.06 286 LEU A N 1
ATOM 2205 C CA . LEU A 1 286 ? 12.363 6.679 -14.885 1.00 91.06 286 LEU A CA 1
ATOM 2206 C C . LEU A 1 286 ? 13.880 6.616 -15.089 1.00 91.06 286 LEU A C 1
ATOM 2208 O O . LEU A 1 286 ? 14.639 6.949 -14.178 1.00 91.06 286 LEU A O 1
ATOM 2212 N N . LEU A 1 287 ? 14.321 6.263 -16.300 1.00 89.50 287 LEU A N 1
ATOM 2213 C CA . LEU A 1 287 ? 15.736 6.214 -16.656 1.00 89.50 287 LEU A CA 1
ATOM 2214 C C . LEU A 1 287 ? 16.383 7.600 -16.548 1.00 89.50 287 LEU A C 1
ATOM 2216 O O . LEU A 1 287 ? 17.452 7.735 -15.956 1.00 89.50 287 LEU A O 1
ATOM 2220 N N . LYS A 1 288 ? 15.714 8.651 -17.040 1.00 89.50 288 LYS A N 1
ATOM 2221 C CA . LYS A 1 288 ? 16.190 10.035 -16.908 1.00 89.50 288 LYS A CA 1
ATOM 2222 C C . LYS A 1 288 ? 16.361 10.442 -15.443 1.00 89.50 288 LYS A C 1
ATOM 2224 O O . LYS A 1 288 ? 17.405 10.992 -15.099 1.00 89.50 288 LYS A O 1
ATOM 2229 N N . ILE A 1 289 ? 15.376 10.157 -14.587 1.00 88.88 289 ILE A N 1
ATOM 2230 C CA . ILE A 1 289 ? 15.444 10.457 -13.147 1.00 88.88 289 ILE A CA 1
ATOM 2231 C C . ILE A 1 289 ? 16.632 9.729 -12.509 1.00 88.88 289 ILE A C 1
ATOM 2233 O O . ILE A 1 289 ? 17.402 10.334 -11.763 1.00 88.88 289 ILE A O 1
ATOM 2237 N N . LEU A 1 290 ? 16.817 8.446 -12.828 1.00 86.31 290 LEU A N 1
ATOM 2238 C CA . LEU A 1 290 ? 17.920 7.648 -12.304 1.00 86.31 290 LEU A CA 1
ATOM 2239 C C . LEU A 1 290 ? 19.287 8.198 -12.731 1.00 86.31 290 LEU A C 1
ATOM 2241 O O . LEU A 1 290 ? 20.157 8.404 -11.887 1.00 86.31 290 LEU A O 1
ATOM 2245 N N . LEU A 1 291 ? 19.468 8.483 -14.022 1.00 85.94 291 LEU A N 1
ATOM 2246 C CA . LEU A 1 291 ? 20.721 9.019 -14.554 1.00 85.94 291 LEU A CA 1
ATOM 2247 C C . LEU A 1 291 ? 21.050 10.393 -13.960 1.00 85.94 291 LEU A C 1
ATOM 2249 O O . LEU A 1 291 ? 22.196 10.623 -13.577 1.00 85.94 291 LEU A O 1
ATOM 2253 N N . GLN A 1 292 ? 20.055 11.273 -13.805 1.00 86.38 292 GLN A N 1
ATOM 2254 C CA . GLN A 1 292 ? 20.233 12.567 -13.139 1.00 86.38 292 GLN A CA 1
ATOM 2255 C C . GLN A 1 292 ? 20.687 12.394 -11.684 1.00 86.38 292 GLN A C 1
ATOM 2257 O O . GLN A 1 292 ? 21.664 13.007 -11.262 1.00 86.38 292 GLN A O 1
ATOM 2262 N N . LEU A 1 293 ? 20.032 11.508 -10.928 1.00 83.06 293 LEU A N 1
ATOM 2263 C CA . LEU A 1 293 ? 20.371 11.247 -9.528 1.00 83.06 293 LEU A CA 1
ATOM 2264 C C . LEU A 1 293 ? 21.758 10.627 -9.337 1.00 83.06 293 LEU A C 1
ATOM 2266 O O . LEU A 1 293 ? 22.391 10.851 -8.299 1.00 83.06 293 LEU A O 1
ATOM 2270 N N . LEU A 1 294 ? 22.207 9.808 -10.287 1.00 77.25 294 LEU A N 1
ATOM 2271 C CA . LEU A 1 294 ? 23.519 9.169 -10.240 1.00 77.25 294 LEU A CA 1
ATOM 2272 C C . LEU A 1 294 ? 24.620 10.151 -10.649 1.00 77.25 294 LEU A C 1
ATOM 2274 O O . LEU A 1 294 ? 25.612 10.247 -9.925 1.00 77.25 294 LEU A O 1
ATOM 2278 N N . ALA A 1 295 ? 24.398 10.958 -11.692 1.00 73.44 295 ALA A N 1
ATOM 2279 C CA . ALA A 1 295 ? 25.318 12.014 -12.122 1.00 73.44 295 ALA A CA 1
ATOM 2280 C C . ALA A 1 295 ? 25.596 13.044 -11.013 1.00 73.44 295 ALA A C 1
ATOM 2282 O O . ALA A 1 295 ? 26.730 13.483 -10.849 1.00 73.44 295 ALA A O 1
ATOM 2283 N N . SER A 1 296 ? 24.596 13.374 -10.188 1.00 66.62 296 SER A N 1
ATOM 2284 C CA . SER A 1 296 ? 24.770 14.292 -9.053 1.00 66.62 296 SER A CA 1
ATOM 2285 C C . SER A 1 296 ? 25.566 13.715 -7.873 1.00 66.62 296 SER A C 1
ATOM 2287 O O . SER A 1 296 ? 25.818 14.440 -6.916 1.00 66.62 296 SER A O 1
ATOM 2289 N N . THR A 1 297 ? 25.935 12.426 -7.880 1.00 60.22 297 THR A N 1
ATOM 2290 C CA . THR A 1 297 ? 26.567 11.772 -6.710 1.00 60.22 297 THR A CA 1
ATOM 2291 C C . THR A 1 297 ? 27.868 11.036 -6.970 1.00 60.22 297 THR A C 1
ATOM 2293 O O . THR A 1 297 ? 28.500 10.574 -6.023 1.00 60.22 297 THR A O 1
ATOM 2296 N N . THR A 1 298 ? 28.295 10.920 -8.222 1.00 54.97 298 THR A N 1
ATOM 2297 C CA . THR A 1 298 ? 29.556 10.260 -8.554 1.00 54.97 298 THR A CA 1
ATOM 2298 C C . THR A 1 298 ? 30.716 11.249 -8.473 1.00 54.97 298 THR A C 1
ATOM 2300 O O . THR A 1 298 ? 30.895 12.067 -9.368 1.00 54.97 298 THR A O 1
ATOM 2303 N N . SER A 1 299 ? 31.541 11.134 -7.428 1.00 51.38 299 SER A N 1
ATOM 2304 C CA . SER A 1 299 ? 32.893 11.715 -7.386 1.00 51.38 299 SER A CA 1
ATOM 2305 C C . SER A 1 299 ? 33.945 10.820 -8.064 1.00 51.38 299 SER A C 1
ATOM 2307 O O . SER A 1 299 ? 35.092 11.233 -8.216 1.00 51.38 299 SER A O 1
ATOM 2309 N N . LYS A 1 300 ? 33.571 9.599 -8.489 1.00 53.22 300 LYS A N 1
ATOM 2310 C CA . LYS A 1 300 ? 34.446 8.635 -9.177 1.00 53.22 300 LYS A CA 1
ATOM 2311 C C . LYS A 1 300 ? 33.767 8.055 -10.436 1.00 53.22 300 LYS A C 1
ATOM 2313 O O . LYS A 1 300 ? 32.668 7.515 -10.316 1.00 53.22 300 LYS A O 1
ATOM 2318 N N . PRO A 1 301 ? 34.395 8.144 -11.624 1.00 51.50 301 PRO A N 1
ATOM 2319 C CA . PRO A 1 301 ? 33.782 7.771 -12.906 1.00 51.50 301 PRO A CA 1
ATOM 2320 C C . PRO A 1 301 ? 33.790 6.263 -13.237 1.00 51.50 301 PRO A C 1
ATOM 2322 O O . PRO A 1 301 ? 33.040 5.843 -14.112 1.00 51.50 301 PRO A O 1
ATOM 2325 N N . SER A 1 302 ? 34.589 5.431 -12.559 1.00 49.38 302 SER A N 1
ATOM 2326 C CA . SER A 1 302 ? 34.806 4.020 -12.941 1.00 49.38 302 SER A CA 1
ATOM 2327 C C . SER A 1 302 ? 33.687 3.042 -12.535 1.00 49.38 302 SER A C 1
ATOM 2329 O O . SER A 1 302 ? 33.544 1.991 -13.150 1.00 49.38 302 SER A O 1
ATOM 2331 N N . GLU A 1 303 ? 32.847 3.386 -11.555 1.00 56.38 303 GLU A N 1
ATOM 2332 C CA . GLU A 1 303 ? 31.751 2.529 -11.042 1.00 56.38 303 GLU A CA 1
ATOM 2333 C C . GLU A 1 303 ? 30.352 3.135 -11.277 1.00 56.38 303 GLU A C 1
ATOM 2335 O O . GLU A 1 303 ? 29.369 2.784 -10.619 1.00 56.38 303 GLU A O 1
ATOM 2340 N N . GLY A 1 304 ? 30.256 4.098 -12.198 1.00 66.81 304 GLY A N 1
ATOM 2341 C CA . GLY A 1 304 ? 29.022 4.824 -12.481 1.00 66.81 304 GLY A CA 1
ATOM 2342 C C . GLY A 1 304 ? 27.934 3.982 -13.162 1.00 66.81 304 GLY A C 1
ATOM 2343 O O . GLY A 1 304 ? 28.174 2.927 -13.739 1.00 66.81 304 GLY A O 1
ATOM 2344 N N . ALA A 1 305 ? 26.702 4.495 -13.167 1.00 70.81 305 ALA A N 1
ATOM 2345 C CA . ALA A 1 305 ? 25.572 3.890 -13.888 1.00 70.81 305 ALA A CA 1
ATOM 2346 C C . ALA A 1 305 ? 25.893 3.602 -15.364 1.00 70.81 305 ALA A C 1
ATOM 2348 O O . ALA A 1 305 ? 25.498 2.579 -15.913 1.00 70.81 305 ALA A O 1
ATOM 2349 N N . LEU A 1 306 ? 26.633 4.523 -15.987 1.00 77.12 306 LEU A N 1
ATOM 2350 C CA . LEU A 1 306 ? 27.023 4.444 -17.387 1.00 77.12 306 LEU A CA 1
ATOM 2351 C C . LEU A 1 306 ? 28.049 3.341 -17.645 1.00 77.12 306 LEU A C 1
ATOM 2353 O O . LEU A 1 306 ? 27.985 2.741 -18.708 1.00 77.12 306 LEU A O 1
ATOM 2357 N N . SER A 1 307 ? 28.943 3.024 -16.698 1.00 79.94 307 SER A N 1
ATOM 2358 C CA . SER A 1 307 ? 29.861 1.893 -16.881 1.00 79.94 307 SER A CA 1
ATOM 2359 C C . SER A 1 307 ? 29.119 0.560 -16.802 1.00 79.94 307 SER A C 1
ATOM 2361 O O . SER A 1 307 ? 29.401 -0.328 -17.597 1.00 79.94 307 SER A O 1
ATOM 2363 N N . LYS A 1 308 ? 28.093 0.446 -15.943 1.00 81.88 308 LYS A N 1
ATOM 2364 C CA . LYS A 1 308 ? 27.191 -0.722 -15.936 1.00 81.88 308 LYS A CA 1
ATOM 2365 C C . LYS A 1 308 ? 26.435 -0.875 -17.255 1.00 81.88 308 LYS A C 1
ATOM 2367 O O . LYS A 1 308 ? 26.427 -1.957 -17.820 1.00 81.88 308 LYS A O 1
ATOM 2372 N N . ILE A 1 309 ? 25.844 0.208 -17.770 1.00 83.19 309 ILE A N 1
ATOM 2373 C CA . ILE A 1 309 ? 25.161 0.179 -19.075 1.00 83.19 309 ILE A CA 1
ATOM 2374 C C . ILE A 1 309 ? 26.145 -0.160 -20.200 1.00 83.19 309 ILE A C 1
ATOM 2376 O O . ILE A 1 309 ? 25.806 -0.922 -21.092 1.00 83.19 309 ILE A O 1
ATOM 2380 N N . PHE A 1 310 ? 27.356 0.397 -20.172 1.00 82.00 310 PHE A N 1
ATOM 2381 C CA . PHE A 1 310 ? 28.362 0.147 -21.200 1.00 82.00 310 PHE A CA 1
ATOM 2382 C C . PHE A 1 310 ? 28.813 -1.318 -21.222 1.00 82.00 310 PHE A C 1
ATOM 2384 O O . PHE A 1 310 ? 28.900 -1.908 -22.296 1.00 82.00 310 PHE A O 1
ATOM 2391 N N . ASN A 1 311 ? 29.048 -1.911 -20.048 1.00 83.12 311 ASN A N 1
ATOM 2392 C CA . ASN A 1 311 ? 29.445 -3.314 -19.928 1.00 83.12 311 ASN A CA 1
ATOM 2393 C C . ASN A 1 311 ? 28.344 -4.276 -20.402 1.00 83.12 311 ASN A C 1
ATOM 2395 O O . ASN A 1 311 ? 28.657 -5.328 -20.950 1.00 83.12 311 ASN A O 1
ATOM 2399 N N . ASP A 1 312 ? 27.075 -3.890 -20.249 1.00 83.88 312 ASP A N 1
ATOM 2400 C CA . ASP A 1 312 ? 25.902 -4.703 -20.581 1.00 83.88 312 ASP A CA 1
ATOM 2401 C C . ASP A 1 312 ? 25.005 -4.016 -21.630 1.00 83.88 312 ASP A C 1
ATOM 2403 O O . ASP A 1 312 ? 23.776 -4.020 -21.535 1.00 83.88 312 ASP A O 1
ATOM 2407 N N . ILE A 1 313 ? 25.602 -3.401 -22.659 1.00 81.75 313 ILE A N 1
ATOM 2408 C CA . ILE A 1 313 ? 24.852 -2.572 -23.625 1.00 81.75 313 ILE A CA 1
ATOM 2409 C C . ILE A 1 313 ? 23.792 -3.364 -24.405 1.00 81.75 313 ILE A C 1
ATOM 2411 O O . ILE A 1 313 ? 22.766 -2.809 -24.799 1.00 81.75 313 ILE A O 1
ATOM 2415 N N . LEU A 1 314 ? 24.034 -4.666 -24.589 1.00 81.50 314 LEU A N 1
ATOM 2416 C CA . LEU A 1 314 ? 23.147 -5.624 -25.252 1.00 81.50 314 LEU A CA 1
ATOM 2417 C C . LEU A 1 314 ? 22.263 -6.396 -24.260 1.00 81.50 314 LEU A C 1
ATOM 2419 O O . LEU A 1 314 ? 21.762 -7.465 -24.605 1.00 81.50 314 LEU A O 1
ATOM 2423 N N . PHE A 1 315 ? 22.077 -5.897 -23.034 1.00 83.88 315 PHE A N 1
ATOM 2424 C CA . PHE A 1 315 ? 21.202 -6.538 -22.056 1.00 83.88 315 PHE A CA 1
ATOM 2425 C C . PHE A 1 315 ? 19.790 -6.710 -22.636 1.00 83.88 315 PHE A C 1
ATOM 2427 O O . PHE A 1 315 ? 19.155 -5.748 -23.065 1.00 83.88 315 PHE A O 1
ATOM 2434 N N . GLN A 1 316 ? 19.303 -7.950 -22.657 1.00 82.25 316 GLN A N 1
ATOM 2435 C CA . GLN A 1 316 ? 17.948 -8.308 -23.102 1.00 82.25 316 GLN A CA 1
ATOM 2436 C C . GLN A 1 316 ? 17.189 -9.127 -22.049 1.00 82.25 316 GLN A C 1
ATOM 2438 O O . GLN A 1 316 ? 16.004 -9.395 -22.225 1.00 82.25 316 GLN A O 1
ATOM 2443 N N . GLY A 1 317 ? 17.857 -9.505 -20.959 1.00 83.38 317 GLY A N 1
ATOM 2444 C CA . GLY A 1 317 ? 17.344 -10.380 -19.913 1.00 83.38 317 GLY A CA 1
ATOM 2445 C C . GLY A 1 317 ? 18.481 -11.090 -19.182 1.00 83.38 317 GLY A C 1
ATOM 2446 O O . GLY A 1 317 ? 19.656 -10.789 -19.415 1.00 83.38 317 GLY A O 1
ATOM 2447 N N . ARG A 1 318 ? 18.150 -12.027 -18.290 1.00 83.50 318 ARG A N 1
ATOM 2448 C CA . ARG A 1 318 ? 19.140 -12.775 -17.500 1.00 83.50 318 ARG A CA 1
ATOM 2449 C C . ARG A 1 318 ? 19.162 -14.241 -17.901 1.00 83.50 318 ARG A C 1
ATOM 2451 O O . ARG A 1 318 ? 18.124 -14.876 -18.036 1.00 83.50 318 ARG A O 1
ATOM 2458 N N . SER A 1 319 ? 20.366 -14.789 -18.025 1.00 72.56 319 SER A N 1
ATOM 2459 C CA . SER A 1 319 ? 20.602 -16.214 -18.251 1.00 72.56 319 SER A CA 1
ATOM 2460 C C . SER A 1 319 ? 21.762 -16.658 -17.365 1.00 72.56 319 SER A C 1
ATOM 2462 O O . SER A 1 319 ? 22.911 -16.680 -17.798 1.00 72.56 319 SER A O 1
ATOM 2464 N N . GLU A 1 320 ? 21.471 -16.952 -16.097 1.00 69.62 320 GLU A N 1
ATOM 2465 C CA . GLU A 1 320 ? 22.458 -17.469 -15.142 1.00 69.62 320 GLU A CA 1
ATOM 2466 C C . GLU A 1 320 ? 22.264 -18.984 -14.942 1.00 69.62 320 GLU A C 1
ATOM 2468 O O . GLU A 1 320 ? 21.125 -19.431 -14.779 1.00 69.62 320 GLU A O 1
ATOM 2473 N N . PRO A 1 321 ? 23.343 -19.793 -14.909 1.00 54.12 321 PRO A N 1
ATOM 2474 C CA . PRO A 1 321 ? 23.236 -21.221 -14.622 1.00 54.12 321 PRO A CA 1
ATOM 2475 C C . PRO A 1 321 ? 22.622 -21.447 -13.232 1.00 54.12 321 PRO A C 1
ATOM 2477 O O . PRO A 1 321 ? 23.129 -20.930 -12.237 1.00 54.12 321 PRO A O 1
ATOM 2480 N N . GLY A 1 322 ? 21.537 -22.222 -13.153 1.00 58.28 322 GLY A N 1
ATOM 2481 C CA . GLY A 1 322 ? 20.858 -22.546 -11.890 1.00 58.28 322 GLY A CA 1
ATOM 2482 C C . GLY A 1 322 ? 19.819 -21.522 -11.411 1.00 58.28 322 GLY A C 1
ATOM 2483 O O . GLY A 1 322 ? 19.256 -21.706 -10.334 1.00 58.28 322 GLY A O 1
ATOM 2484 N N . LYS A 1 323 ? 19.530 -20.474 -12.193 1.00 66.88 323 LYS A N 1
ATOM 2485 C CA . LYS A 1 323 ? 18.410 -19.544 -11.962 1.00 66.88 323 LYS A CA 1
ATOM 2486 C C . LYS A 1 323 ? 17.474 -19.518 -13.168 1.00 66.88 323 LYS A C 1
ATOM 2488 O O . LYS A 1 323 ? 17.867 -19.893 -14.270 1.00 66.88 323 LYS A O 1
ATOM 2493 N N . THR A 1 324 ? 16.242 -19.059 -12.961 1.00 67.69 324 THR A N 1
ATOM 2494 C CA . THR A 1 324 ? 15.254 -18.881 -14.031 1.00 67.69 324 THR A CA 1
ATOM 2495 C C . THR A 1 324 ? 15.794 -17.903 -15.076 1.00 67.69 324 THR A C 1
ATOM 2497 O O . THR A 1 324 ? 16.046 -16.737 -14.761 1.00 67.69 324 THR A O 1
ATOM 2500 N N . SER A 1 325 ? 16.009 -18.380 -16.303 1.00 78.94 325 SER A N 1
ATOM 2501 C CA . SER A 1 325 ? 16.411 -17.542 -17.431 1.00 78.94 325 SER A CA 1
ATOM 2502 C C . SER A 1 325 ? 15.190 -16.8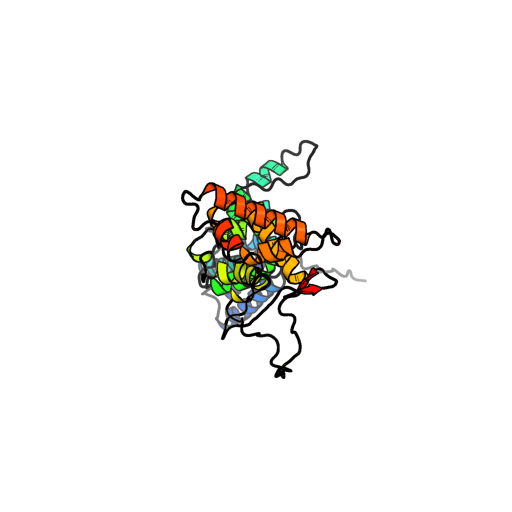85 -18.070 1.00 78.94 325 SER A C 1
ATOM 2504 O O . SER A 1 325 ? 14.131 -17.499 -18.181 1.00 78.94 325 SER A O 1
ATOM 2506 N N . TRP A 1 326 ? 15.325 -15.624 -18.477 1.00 83.44 326 TRP A N 1
ATOM 2507 C CA . TRP A 1 326 ? 14.233 -14.848 -19.067 1.00 83.44 326 TRP A CA 1
ATOM 2508 C C . TRP A 1 326 ? 14.769 -13.769 -20.016 1.00 83.44 326 TRP A C 1
ATOM 2510 O O . TRP A 1 326 ? 15.905 -13.312 -19.855 1.00 83.44 326 TRP A O 1
ATOM 2520 N N . ILE A 1 327 ? 13.961 -13.358 -21.002 1.00 84.94 327 ILE A N 1
ATOM 2521 C CA . ILE A 1 327 ? 14.288 -12.307 -21.982 1.00 84.94 327 ILE A CA 1
ATOM 2522 C C . ILE A 1 327 ? 13.064 -11.440 -22.290 1.00 84.94 327 ILE A C 1
ATOM 2524 O O . ILE A 1 327 ? 11.951 -11.945 -22.345 1.00 84.94 327 ILE A O 1
ATOM 2528 N N . TYR A 1 328 ? 13.257 -10.151 -22.570 1.00 81.25 328 TYR A N 1
ATOM 2529 C CA . TYR A 1 328 ? 12.165 -9.303 -23.053 1.00 81.25 328 TYR A CA 1
ATOM 2530 C C . TYR A 1 328 ? 11.799 -9.641 -24.498 1.00 81.25 328 TYR A C 1
ATOM 2532 O O . TYR A 1 328 ? 12.659 -9.635 -25.384 1.00 81.25 328 TYR A O 1
ATOM 2540 N N . ARG A 1 329 ? 10.507 -9.836 -24.769 1.00 80.69 329 ARG A N 1
ATOM 2541 C CA . ARG A 1 329 ? 9.984 -10.101 -26.115 1.00 80.69 329 ARG A CA 1
ATOM 2542 C C . ARG A 1 329 ? 8.926 -9.080 -26.513 1.00 80.69 329 ARG A C 1
ATOM 2544 O O . ARG A 1 329 ? 8.071 -8.707 -25.718 1.00 80.69 329 ARG A O 1
ATOM 2551 N N . SER A 1 330 ? 8.953 -8.645 -27.772 1.00 76.50 330 SER A N 1
ATOM 2552 C CA . SER A 1 330 ? 7.890 -7.811 -28.341 1.00 76.50 330 SER A CA 1
ATOM 2553 C C . SER A 1 330 ? 6.616 -8.629 -28.571 1.00 76.50 330 SER A C 1
ATOM 2555 O O . SER A 1 330 ? 6.636 -9.666 -29.230 1.00 76.50 330 SER A O 1
ATOM 2557 N N . SER A 1 331 ? 5.505 -8.121 -28.056 1.00 70.50 331 SER A N 1
ATOM 2558 C CA . SER A 1 331 ? 4.149 -8.658 -28.136 1.00 70.50 331 SER A CA 1
ATOM 2559 C C . SER A 1 331 ? 3.211 -7.609 -28.745 1.00 70.50 331 SER A C 1
ATOM 2561 O O . SER A 1 331 ? 3.552 -6.427 -28.831 1.00 70.50 331 SER A O 1
ATOM 2563 N N . LYS A 1 332 ? 2.003 -8.012 -29.164 1.00 60.94 332 LYS A N 1
ATOM 2564 C CA . LYS A 1 332 ? 1.013 -7.095 -29.772 1.00 60.94 332 LYS A CA 1
ATOM 2565 C C . LYS A 1 332 ? 0.641 -5.927 -28.843 1.00 60.94 332 LYS A C 1
ATOM 2567 O O . LYS A 1 332 ? 0.290 -4.857 -29.328 1.00 60.94 332 LYS A O 1
ATOM 2572 N N . ASN A 1 333 ? 0.764 -6.130 -27.528 1.00 59.41 333 ASN A N 1
ATOM 2573 C CA . ASN A 1 333 ? 0.363 -5.177 -26.489 1.00 59.41 333 ASN A CA 1
ATOM 2574 C C . ASN A 1 333 ? 1.540 -4.436 -25.820 1.00 59.41 333 ASN A C 1
ATOM 2576 O O . ASN A 1 333 ? 1.311 -3.635 -24.914 1.00 59.41 333 ASN A O 1
ATOM 2580 N N . GLY A 1 334 ? 2.789 -4.681 -26.233 1.00 65.50 334 GLY A N 1
ATOM 2581 C CA . GLY A 1 334 ? 3.980 -4.125 -25.580 1.00 65.50 334 GLY A CA 1
ATOM 2582 C C . GLY A 1 334 ? 5.108 -5.147 -25.465 1.00 65.50 334 GLY A C 1
ATOM 2583 O O . GLY A 1 334 ? 5.261 -5.984 -26.347 1.00 65.50 334 GLY A O 1
ATOM 2584 N N . LYS A 1 335 ? 5.917 -5.072 -24.405 1.00 70.94 335 LYS A N 1
ATOM 2585 C CA . LYS A 1 335 ? 6.929 -6.094 -24.100 1.00 70.94 335 LYS A CA 1
ATOM 2586 C C . LYS A 1 335 ? 6.432 -7.027 -23.003 1.00 70.94 335 LYS A C 1
ATOM 2588 O O . LYS A 1 335 ? 5.999 -6.538 -21.966 1.00 70.94 335 LYS A O 1
ATOM 2593 N N . ASP A 1 336 ? 6.573 -8.321 -23.241 1.00 73.56 336 ASP A N 1
ATOM 2594 C CA . ASP A 1 336 ? 6.340 -9.387 -22.266 1.00 73.56 336 ASP A CA 1
ATOM 2595 C C . ASP A 1 336 ? 7.706 -9.940 -21.804 1.00 73.56 336 ASP A C 1
ATOM 2597 O O . ASP A 1 336 ? 8.720 -9.735 -22.491 1.00 73.56 336 ASP A O 1
ATOM 2601 N N . ILE A 1 337 ? 7.738 -10.605 -20.645 1.00 72.12 337 ILE A N 1
ATOM 2602 C CA . ILE A 1 337 ? 8.905 -11.345 -20.124 1.00 72.12 337 ILE A CA 1
ATOM 2603 C C . ILE A 1 337 ? 8.648 -12.840 -20.242 1.00 72.12 337 ILE A C 1
ATOM 2605 O O . ILE A 1 337 ? 7.532 -13.246 -19.847 1.00 72.12 337 ILE A O 1
#

Foldseek 3Di:
DDDDDPPPPPPDPLLVVLQVLLCQQFPPVHDPVSNVVSVVVNVVSLVVDALLSLQVSLVVCLPPPNDDPRSNVVSLVSNLCQCLPVCSLVSLLVVLQVPPPVLVVVVVPPDPDDPPSPRDPVSLVVSLQSLLDHDPPDDLQRSLQRNLVVLLCQCLVVHDPCSVLSSLCSLQCRALVDCQRNPVVHRSCLRHQQQLVCLLAVQVHDPDPPPPDPDPPPPPPPDDDFPHDPVSNLSSLSSLLSNCVSDPDLVSLCVRCVVCLLSLLLQQVPPDPPDPDVSNVSSVVSNVSNQVSQVVPDPDDCPGSVVVCVVPVVDFWDDDPPDDTDGWDDDPNGTTD

InterPro domains:
  IPR039600 TANGO6/Rtp1 [PTHR20959] (14-334)

Organism: NCBI:txid278944

Radius of gyration: 25.51 Å; chains: 1; bounding box: 98×63×70 Å

Sequence (337 aa):
MPEKQSNRTAQPPLVDQFLQIGKAAFDPEIPEATRIQSRHEFNNLIENNSTLKLMPVLNLLVQPDRVQTWLRVPLIQTLSLLPMRPRGVQDTIEFVFSIHPTNTSMKASDSVGSRSVNISHEAMSSASRLLSSPPQGMSAEEWFSSIAPQLFDLLDGKGEREMDKAASYIIGFGILGRKLYGAPGAPGWKYLVEPIIGSIDPALVPPLIKQISQVEEIVVLGMTEVLVTAEDLKKSLRRLLTIVTSHPHPSLTKRLLNPILLPLWALFCGENKDNGGDSSACVGKLLKILLQLLASTTSKPSEGALSKIFNDILFQGRSEPGKTSWIYRSSKNGKDI

pLDDT: mean 80.7, std 18.13, range [31.67, 97.44]

Secondary structure (DSSP, 8-state):
----------PPPHHHHHHHHHHHHH-TTS-HHHHHHHHHHHHHHHHTS-HHHHHHHHHHHTSTTSS-HHHHHHHHHHHHHGGGSTTHHHHHHHHHHHH-HHHHHHTT---SS-------HHHHHHHHHHHTSPPTTS-HHHHHHHHHHHHHHHHTT-SSTTHHHHHHHIIIIIIITSHHHHSTTSHHHHHHTHHHHHTT-GGGS------S--------TT----SS-HHHHHHHHHHHHHHHHHS--HHHHHHHHGGGHHHHHHHHHT--TT---HHHHHHHHHHHHHHHHHHTT-S-STTSHHHHHHHTTT--EE--TTS--EE-EEETTEEE-